Protein AF-A0A7S2E0M0-F1 (afdb_monomer_lite)

Foldseek 3Di:
DPPPPPPPVVVVVVVLVVVLVVLLVVVVVQVPPPPDVPDDRDAAEDELDEQQDDDPPDDPVVRCCNPPVCNPPRRLVSCVSSVHFYQYLQQQCQHPVDDLVQFCDPPGSHHGDPNNVVSSVVSVVLQVLVCVVVVDRPPNDDDPDPPPPDPDDDPDDDDDDDDDDDDDDDDDDDPDPFWKKFFADCVVVQAFFFFADPDPPGDTDPWHQGGGWMWTFPDDDPQKTWTATSDDDTDRTGITGQDDPPHGRMDTDPSD

InterPro domains:
  IPR036514 SGNH hydrolase superfamily [G3DSA:3.40.50.1110] (1-131)

pLDDT: mean 79.25, std 19.26, range [31.33, 98.69]

Secondary structure (DSSP, 8-state):
--------HHHHHHHHHHHHHHHHHHHHHHHHS---TTPPPP--EEEEPPP----TT--HHHHHIIIIIIIIIIHHHHHHHHT-EEEE-TGGGTGGG--HHHHB-TTTSSSB-HHHHHHHHHHHHHHHHHHHHH-PPTTSSPPPP-TT----S----S------------------PPPEEEE-S-GGGTSEEEESSSSTTSPEEEEEE-TT-EEEEEEEETTEEEEEEEESSS-SEEEEESEETTEESEEEE---

Structure (mmCIF, N/CA/C/O backbone):
data_AF-A0A7S2E0M0-F1
#
_entry.id   AF-A0A7S2E0M0-F1
#
loop_
_atom_site.group_PDB
_atom_site.id
_atom_site.type_symbol
_atom_site.label_atom_id
_atom_site.label_alt_id
_atom_site.label_comp_id
_atom_site.label_asym_id
_atom_site.label_entity_id
_atom_site.label_seq_id
_atom_site.pdbx_PDB_ins_code
_atom_site.Cartn_x
_atom_site.Cartn_y
_atom_site.Cartn_z
_atom_site.occupancy
_atom_site.B_iso_or_equiv
_atom_site.auth_seq_id
_atom_site.auth_comp_id
_atom_site.auth_asym_id
_atom_site.auth_atom_id
_atom_site.pdbx_PDB_model_num
ATOM 1 N N . ASP A 1 1 ? 0.630 -7.250 48.090 1.00 43.56 1 ASP A N 1
ATOM 2 C CA . ASP A 1 1 ? -0.677 -6.739 47.635 1.00 43.56 1 ASP A CA 1
ATOM 3 C C . ASP A 1 1 ? -0.597 -6.141 46.243 1.00 43.56 1 ASP A C 1
ATOM 5 O O . ASP A 1 1 ? -0.530 -4.931 46.077 1.00 43.56 1 ASP A O 1
ATOM 9 N N . ALA A 1 2 ? -0.570 -7.008 45.231 1.00 43.81 2 ALA A N 1
ATOM 10 C CA . ALA A 1 2 ? -0.783 -6.612 43.847 1.00 43.81 2 ALA A CA 1
ATOM 11 C C . ALA A 1 2 ? -2.298 -6.593 43.621 1.00 43.81 2 ALA A C 1
ATOM 13 O O . ALA A 1 2 ? -2.911 -7.642 43.440 1.00 43.81 2 ALA A O 1
ATOM 14 N N . ARG A 1 3 ? -2.923 -5.415 43.720 1.00 45.94 3 ARG A N 1
ATOM 15 C CA . ARG A 1 3 ? -4.267 -5.235 43.167 1.00 45.94 3 ARG A CA 1
ATOM 16 C C . ARG A 1 3 ? -4.106 -5.352 41.658 1.00 45.94 3 ARG A C 1
ATOM 18 O O . ARG A 1 3 ? -3.472 -4.499 41.050 1.00 45.94 3 ARG A O 1
ATOM 25 N N . GLU A 1 4 ? -4.585 -6.452 41.090 1.00 46.78 4 GLU A N 1
ATOM 26 C CA . GLU A 1 4 ? -4.741 -6.576 39.648 1.00 46.78 4 GLU A CA 1
ATOM 27 C C . GLU A 1 4 ? -5.577 -5.386 39.169 1.00 46.78 4 GLU A C 1
ATOM 29 O O . GLU A 1 4 ? -6.750 -5.264 39.533 1.00 46.78 4 GLU A O 1
ATOM 34 N N . ASP A 1 5 ? -4.953 -4.502 38.386 1.00 48.41 5 ASP A N 1
ATOM 35 C CA . ASP A 1 5 ? -5.612 -3.452 37.610 1.00 48.41 5 ASP A CA 1
ATOM 36 C C . ASP A 1 5 ? -6.519 -4.123 36.572 1.00 48.41 5 ASP A C 1
ATOM 38 O O . ASP A 1 5 ? -6.201 -4.272 35.388 1.00 48.41 5 ASP A O 1
ATOM 42 N N . THR A 1 6 ? -7.653 -4.610 37.060 1.00 52.12 6 THR A N 1
ATOM 43 C CA . THR A 1 6 ? -8.745 -5.125 36.258 1.00 52.12 6 THR A CA 1
ATOM 44 C C . THR A 1 6 ? -9.384 -3.922 35.589 1.00 52.12 6 THR A C 1
ATOM 46 O O . THR A 1 6 ? -10.149 -3.169 36.184 1.00 52.12 6 THR A O 1
ATOM 49 N N . TRP A 1 7 ? -9.005 -3.708 34.332 1.00 57.06 7 TRP A N 1
ATOM 50 C CA . TRP A 1 7 ? -9.720 -2.822 33.428 1.00 57.06 7 TRP A CA 1
ATOM 51 C C . TRP A 1 7 ? -11.212 -3.177 33.472 1.00 57.06 7 TRP A C 1
ATOM 53 O O . TRP A 1 7 ? -11.614 -4.237 32.986 1.00 57.06 7 TRP A O 1
ATOM 63 N N . ASP A 1 8 ? -12.036 -2.320 34.081 1.00 64.94 8 ASP A N 1
ATOM 64 C CA . ASP A 1 8 ? -13.480 -2.531 34.118 1.00 64.94 8 ASP A CA 1
ATOM 65 C C . ASP A 1 8 ? -14.043 -2.273 32.719 1.00 64.94 8 ASP A C 1
ATOM 67 O O . ASP A 1 8 ? -14.239 -1.133 32.286 1.00 64.94 8 ASP A O 1
ATOM 71 N N . ALA A 1 9 ? -14.316 -3.360 31.999 1.00 54.03 9 ALA A N 1
ATOM 72 C CA . ALA A 1 9 ? -14.918 -3.326 30.674 1.00 54.03 9 ALA A CA 1
ATOM 73 C C . ALA A 1 9 ? -16.217 -2.495 30.633 1.00 54.03 9 ALA A C 1
ATOM 75 O O . ALA A 1 9 ? -16.566 -1.958 29.584 1.00 54.03 9 ALA A O 1
ATOM 76 N N . ARG A 1 10 ? -16.931 -2.336 31.758 1.00 56.31 10 ARG A N 1
ATOM 77 C CA . ARG A 1 10 ? -18.146 -1.511 31.828 1.00 56.31 10 ARG A CA 1
ATOM 78 C C . ARG A 1 10 ? -17.850 -0.016 31.771 1.00 56.31 10 ARG A C 1
ATOM 80 O O . ARG A 1 10 ? -18.639 0.707 31.164 1.00 56.31 10 ARG A O 1
ATOM 87 N N . LEU A 1 11 ? -16.752 0.443 32.378 1.00 60.66 11 LEU A N 1
ATOM 88 C CA . LEU A 1 11 ? -16.293 1.830 32.231 1.00 60.66 11 LEU A CA 1
ATOM 89 C C . LEU A 1 11 ? -15.909 2.093 30.773 1.00 60.66 11 LEU A C 1
ATOM 91 O O . LEU A 1 11 ? -16.428 3.024 30.166 1.00 60.66 11 LEU A O 1
ATOM 95 N N . PHE A 1 12 ? -15.146 1.178 30.173 1.00 66.38 12 PHE A N 1
ATOM 96 C CA . PHE A 1 12 ? -14.741 1.285 28.773 1.00 66.38 12 PHE A CA 1
ATOM 97 C C . PHE A 1 12 ? -15.934 1.351 27.795 1.00 66.38 12 PHE A C 1
ATOM 99 O O . PHE A 1 12 ? -15.951 2.179 26.887 1.00 66.38 12 PHE A O 1
ATOM 106 N N . ILE A 1 13 ? -16.971 0.525 27.991 1.00 62.84 13 ILE A N 1
ATOM 107 C CA . ILE A 1 13 ? -18.176 0.533 27.137 1.00 62.84 13 ILE A CA 1
ATOM 108 C C . ILE A 1 13 ? -18.968 1.841 27.276 1.00 62.84 13 ILE A C 1
ATOM 110 O O . ILE A 1 13 ? -19.451 2.376 26.273 1.00 62.84 13 ILE A O 1
ATOM 114 N N . LYS A 1 14 ? -19.119 2.369 28.499 1.00 67.12 14 LYS A N 1
ATOM 115 C CA . LYS A 1 14 ? -19.804 3.654 28.710 1.00 67.12 14 LYS A CA 1
ATOM 116 C C . LYS A 1 14 ? -19.063 4.784 28.001 1.00 67.12 14 LYS A C 1
ATOM 118 O O . LYS A 1 14 ? -19.702 5.558 27.285 1.00 67.12 14 LYS A O 1
ATOM 123 N N . ASP A 1 15 ? -17.741 4.806 28.114 1.00 77.38 15 ASP A N 1
ATOM 124 C CA . ASP A 1 15 ? -16.903 5.804 27.453 1.00 77.38 15 ASP A CA 1
ATOM 125 C C . ASP A 1 15 ? -16.977 5.683 25.925 1.00 77.38 15 ASP A C 1
ATOM 127 O O . ASP A 1 15 ? -17.094 6.693 25.230 1.00 77.38 15 ASP A O 1
ATOM 131 N N . LEU A 1 16 ? -17.045 4.461 25.386 1.00 76.88 16 LEU A N 1
ATOM 132 C CA . LEU A 1 16 ? -17.185 4.240 23.947 1.00 76.88 16 LEU A CA 1
ATOM 133 C C . LEU A 1 16 ? -18.475 4.858 23.382 1.00 76.88 16 LEU A C 1
ATOM 135 O O . LEU A 1 16 ? -18.452 5.464 22.312 1.00 76.88 16 LEU A O 1
ATOM 139 N N . SER A 1 17 ? -19.597 4.761 24.105 1.00 79.31 17 SER A N 1
ATOM 140 C CA . SER A 1 17 ? -20.866 5.366 23.670 1.00 79.31 17 SER A CA 1
ATOM 141 C C . SER A 1 17 ? -20.796 6.898 23.599 1.00 79.31 17 SER A C 1
ATOM 143 O O . SER A 1 17 ? -21.312 7.504 22.654 1.00 79.31 17 SER A O 1
ATOM 145 N N . ALA A 1 18 ? -20.107 7.525 24.558 1.00 85.06 18 ALA A N 1
ATOM 146 C CA . ALA A 1 18 ? -19.886 8.965 24.581 1.00 85.06 18 ALA A CA 1
ATOM 147 C C . ALA A 1 18 ? -18.955 9.403 23.440 1.00 85.06 18 ALA A C 1
ATOM 149 O O . ALA A 1 18 ? -19.244 10.391 22.764 1.00 85.06 18 ALA A O 1
ATOM 150 N N . ILE A 1 19 ? -17.896 8.630 23.176 1.00 82.06 19 ILE A N 1
ATOM 151 C CA . ILE A 1 19 ? -16.967 8.847 22.060 1.00 82.06 19 ILE A CA 1
ATOM 152 C C . ILE A 1 19 ? -17.708 8.757 20.720 1.00 82.06 19 ILE A C 1
ATOM 154 O O . ILE A 1 19 ? -17.632 9.686 19.920 1.00 82.06 19 ILE A O 1
ATOM 158 N N . ILE A 1 20 ? -18.488 7.697 20.487 1.00 84.12 20 ILE A N 1
ATOM 159 C CA . ILE A 1 20 ? -19.291 7.536 19.261 1.00 84.12 20 ILE A CA 1
ATOM 160 C C . ILE A 1 20 ? -20.260 8.711 19.091 1.00 84.12 20 ILE A C 1
ATOM 162 O O . ILE A 1 20 ? -20.363 9.282 18.007 1.00 84.12 20 ILE A O 1
ATOM 166 N N . SER A 1 21 ? -20.926 9.128 20.170 1.00 85.56 21 SER A N 1
ATOM 167 C CA . SER A 1 21 ? -21.837 10.280 20.149 1.00 85.56 21 SER A CA 1
ATOM 168 C C . SER A 1 21 ? -21.117 11.604 19.861 1.00 85.56 21 SER A C 1
ATOM 170 O O . SER A 1 21 ? -21.701 12.515 19.279 1.00 85.56 21 SER A O 1
ATOM 172 N N . ALA A 1 22 ? -19.856 11.750 20.273 1.00 85.12 22 ALA A N 1
ATOM 173 C CA . ALA A 1 22 ? -19.038 12.908 19.924 1.00 85.12 22 ALA A CA 1
ATOM 174 C C . ALA A 1 22 ? -18.656 12.893 18.436 1.00 85.12 22 ALA A C 1
ATOM 176 O O . ALA A 1 22 ? -18.840 13.902 17.761 1.00 85.12 22 ALA A O 1
ATOM 177 N N . PHE A 1 23 ? -18.216 11.749 17.901 1.00 83.19 23 PHE A N 1
ATOM 178 C CA . PHE A 1 23 ? -17.881 11.614 16.478 1.00 83.19 23 PHE A CA 1
ATOM 179 C C . PHE A 1 23 ? -19.086 11.845 15.562 1.00 83.19 23 PHE A C 1
ATOM 181 O O . PHE A 1 23 ? -18.949 12.521 14.545 1.00 83.19 23 PHE A O 1
ATOM 188 N N . ARG A 1 24 ? -20.271 11.346 15.938 1.00 84.50 24 ARG A N 1
ATOM 189 C CA . ARG A 1 24 ? -21.513 11.615 15.198 1.00 84.50 24 ARG A CA 1
ATOM 190 C C . ARG A 1 24 ? -21.830 13.105 15.146 1.00 84.50 24 ARG A C 1
ATOM 192 O O . ARG A 1 24 ? -22.088 13.607 14.065 1.00 84.50 24 ARG A O 1
ATOM 199 N N . ARG A 1 25 ? -21.694 13.825 16.265 1.00 86.62 25 ARG A N 1
ATOM 200 C CA . ARG A 1 25 ? -21.895 15.284 16.295 1.00 86.62 25 ARG A CA 1
ATOM 201 C C . ARG A 1 25 ? -20.894 16.043 15.428 1.00 86.62 25 ARG A C 1
ATOM 203 O O . ARG A 1 25 ? -21.287 16.961 14.725 1.00 86.62 25 ARG A O 1
ATOM 210 N N . VAL A 1 26 ? -19.613 15.665 15.455 1.00 82.00 26 VAL A N 1
ATOM 211 C CA . VAL A 1 26 ? -18.598 16.278 14.574 1.00 82.00 26 VAL A CA 1
ATOM 212 C C . VAL A 1 26 ? -18.960 16.059 13.107 1.00 82.00 26 VAL A C 1
ATOM 214 O O . VAL A 1 26 ? -18.824 16.971 12.300 1.00 82.00 26 VAL A O 1
ATOM 217 N N . ARG A 1 27 ? -19.454 14.865 12.771 1.00 79.75 27 ARG A N 1
ATOM 218 C CA . ARG A 1 27 ? -19.902 14.547 11.420 1.00 79.75 27 ARG A CA 1
ATOM 219 C C . ARG A 1 27 ? -21.166 15.312 11.023 1.00 79.75 27 ARG A C 1
ATOM 221 O O . ARG A 1 27 ? -21.196 15.828 9.923 1.00 79.75 27 ARG A O 1
ATOM 228 N N . GLU A 1 28 ? -22.167 15.411 11.892 1.00 83.44 28 GLU A N 1
ATOM 229 C CA . GLU A 1 28 ? -23.395 16.181 11.632 1.00 83.44 28 GLU A CA 1
ATOM 230 C C . GLU A 1 28 ? -23.074 17.649 11.332 1.00 83.44 28 GLU A C 1
ATOM 232 O O . GLU A 1 28 ? -23.519 18.175 10.320 1.00 83.44 28 GLU A O 1
ATOM 237 N N . VAL A 1 29 ? -22.210 18.275 12.143 1.00 83.38 29 VAL A N 1
ATOM 238 C CA . VAL A 1 29 ? -21.738 19.650 11.898 1.00 83.38 29 VAL A CA 1
ATOM 239 C C . VAL A 1 29 ? -21.055 19.770 10.536 1.00 83.38 29 VAL A C 1
ATOM 241 O O . VAL A 1 29 ? -21.217 20.775 9.854 1.00 83.38 29 VAL A O 1
ATOM 244 N N . HIS A 1 30 ? -20.300 18.748 10.139 1.00 78.31 30 HIS A N 1
ATOM 245 C CA . HIS A 1 30 ? -19.600 18.728 8.865 1.00 78.31 30 HIS A CA 1
ATOM 246 C C . HIS A 1 30 ? -20.536 18.457 7.668 1.00 78.31 30 HIS A C 1
ATOM 248 O O . HIS A 1 30 ? -20.332 19.011 6.592 1.00 78.31 30 HIS A O 1
ATOM 254 N N . ASP A 1 31 ? -21.550 17.607 7.830 1.00 77.69 31 ASP A N 1
ATOM 255 C CA . ASP A 1 31 ? -22.514 17.265 6.776 1.00 77.69 31 ASP A CA 1
ATOM 256 C C . ASP A 1 31 ? -23.530 18.411 6.542 1.00 77.69 31 ASP A C 1
ATOM 258 O O . ASP A 1 31 ? -24.040 18.552 5.428 1.00 77.69 31 ASP A O 1
ATOM 262 N N . ASP A 1 32 ? -23.788 19.253 7.553 1.00 79.88 32 ASP A N 1
ATOM 263 C CA . ASP A 1 32 ? -24.646 20.447 7.455 1.00 79.88 32 ASP A CA 1
ATOM 264 C C . ASP A 1 32 ? -23.962 21.645 6.765 1.00 79.88 32 ASP A C 1
ATOM 266 O O . ASP A 1 32 ? -24.642 22.557 6.278 1.00 79.88 32 ASP A O 1
ATOM 270 N N . GLU A 1 33 ? -22.626 21.670 6.688 1.00 77.50 33 GLU A N 1
ATOM 271 C CA . GLU A 1 33 ? -21.918 22.671 5.891 1.00 77.50 33 GLU A CA 1
ATOM 272 C C . GLU A 1 33 ? -22.181 22.406 4.407 1.00 77.50 33 GLU A C 1
ATOM 274 O O . GLU A 1 33 ? -21.666 21.457 3.816 1.00 77.50 33 GLU A O 1
ATOM 279 N N . VAL 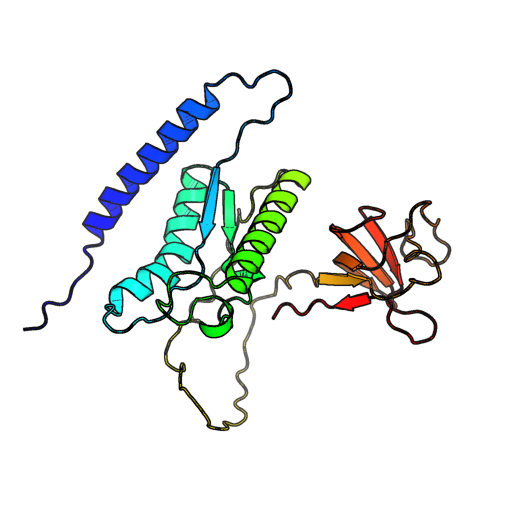A 1 34 ? -23.003 23.264 3.787 1.00 74.50 34 VAL A N 1
ATOM 280 C CA . VAL A 1 34 ? -23.257 23.217 2.344 1.00 74.50 34 VAL A CA 1
ATOM 281 C C . VAL A 1 34 ? -21.903 23.290 1.640 1.00 74.50 34 VAL A C 1
ATOM 283 O O . VAL A 1 34 ? -21.237 24.326 1.741 1.00 74.50 34 VAL A O 1
ATOM 286 N N . PRO A 1 35 ? -21.473 22.227 0.935 1.00 73.19 35 PRO A N 1
ATOM 287 C CA . PRO A 1 35 ? -20.174 22.238 0.298 1.00 73.19 35 PRO A CA 1
ATOM 288 C C . PRO A 1 35 ? -20.144 23.400 -0.690 1.00 73.19 35 PRO A C 1
ATOM 290 O O . PRO A 1 35 ? -21.033 23.528 -1.539 1.00 73.19 35 PRO A O 1
ATOM 293 N N . GLU A 1 36 ? -19.134 24.267 -0.570 1.00 79.25 36 GLU A N 1
ATOM 294 C CA . GLU A 1 36 ? -18.853 25.253 -1.611 1.00 79.25 36 GLU A CA 1
ATOM 295 C C . GLU A 1 36 ? -18.846 24.526 -2.957 1.00 79.25 36 GLU A C 1
ATOM 297 O O . GLU A 1 36 ? -18.245 23.456 -3.084 1.00 79.25 36 GLU A O 1
ATOM 302 N N . VAL A 1 37 ? -19.549 25.074 -3.950 1.00 85.75 37 VAL A N 1
ATOM 303 C CA . VAL A 1 37 ? -19.749 24.418 -5.247 1.00 85.75 37 VAL A CA 1
ATOM 304 C C . VAL A 1 37 ? -18.400 23.952 -5.806 1.00 85.75 37 VAL A C 1
ATOM 306 O O . VAL A 1 37 ? -17.533 24.764 -6.119 1.00 85.75 37 VAL A O 1
ATOM 309 N N . GLY A 1 38 ? -18.229 22.632 -5.919 1.00 79.38 38 GLY A N 1
ATOM 310 C CA . GLY A 1 38 ? -17.009 22.001 -6.432 1.00 79.38 38 GLY A CA 1
ATOM 311 C C . GLY A 1 38 ? -15.996 21.531 -5.381 1.00 79.38 38 GLY A C 1
ATOM 312 O O . GLY A 1 38 ? -15.010 20.904 -5.767 1.00 79.38 38 GLY A O 1
ATOM 313 N N . ARG A 1 39 ? -16.211 21.760 -4.079 1.00 76.12 39 ARG A N 1
ATOM 314 C CA . ARG A 1 39 ? -15.399 21.135 -3.024 1.00 76.12 39 ARG A CA 1
ATOM 315 C C . ARG A 1 39 ? -15.988 19.782 -2.612 1.00 76.12 39 ARG A C 1
ATOM 317 O O . ARG A 1 39 ? -17.175 19.713 -2.295 1.00 76.12 39 ARG A O 1
ATOM 324 N N . PRO A 1 40 ? -15.191 18.699 -2.597 1.00 76.12 40 PRO A N 1
ATOM 325 C CA . PRO A 1 40 ? -15.645 17.434 -2.040 1.00 76.12 40 PRO A CA 1
ATOM 326 C C . PRO A 1 40 ? -15.884 17.590 -0.533 1.00 76.12 40 PRO A C 1
ATOM 328 O O . PRO A 1 40 ? -15.129 18.290 0.143 1.00 76.12 40 PRO A O 1
ATOM 331 N N . ALA A 1 41 ? -16.910 16.920 -0.004 1.00 80.75 41 ALA A N 1
ATOM 332 C CA . ALA A 1 41 ? -17.121 16.843 1.439 1.00 80.75 41 ALA A CA 1
ATOM 333 C C . ALA A 1 41 ? -15.865 16.258 2.106 1.00 80.75 41 ALA A C 1
ATOM 335 O O . ALA A 1 41 ? -15.334 15.240 1.642 1.00 80.75 41 ALA A O 1
ATOM 336 N N . ALA A 1 42 ? -15.370 16.893 3.173 1.00 84.81 42 ALA A N 1
ATOM 337 C CA . ALA A 1 42 ? -14.251 16.331 3.912 1.00 84.81 42 ALA A CA 1
ATOM 338 C C . ALA A 1 42 ? -14.625 14.964 4.499 1.00 84.81 42 ALA A C 1
ATOM 340 O O . ALA A 1 42 ? -15.763 14.686 4.878 1.00 84.81 42 ALA A O 1
ATOM 341 N N . ARG A 1 43 ? -13.628 14.083 4.543 1.00 88.31 43 ARG A N 1
ATOM 342 C CA . ARG A 1 43 ? -13.758 12.719 5.052 1.00 88.31 43 ARG A CA 1
ATOM 343 C C . ARG A 1 43 ? -12.888 12.595 6.290 1.00 88.31 43 ARG A C 1
ATOM 345 O O . ARG A 1 43 ? -11.744 13.042 6.297 1.00 88.31 43 ARG A O 1
ATOM 352 N N . ILE A 1 44 ? -13.428 11.965 7.326 1.00 90.44 44 ILE A N 1
ATOM 353 C CA . ILE A 1 44 ? -12.699 11.688 8.562 1.00 90.44 44 ILE A CA 1
ATOM 354 C C . ILE A 1 44 ? -12.152 10.264 8.490 1.00 90.44 44 ILE A C 1
ATOM 356 O O . ILE A 1 44 ? -12.876 9.327 8.144 1.00 90.44 44 ILE A O 1
ATOM 360 N N . PHE A 1 45 ? -10.879 10.108 8.847 1.00 92.94 45 PHE A N 1
ATOM 361 C CA . PHE A 1 45 ? -10.197 8.821 8.902 1.00 92.94 45 PHE A CA 1
ATOM 362 C C . PHE A 1 45 ? -9.701 8.549 10.321 1.00 92.94 45 PHE A C 1
ATOM 364 O O . PHE A 1 45 ? -9.128 9.423 10.968 1.00 92.94 45 PHE A O 1
ATOM 371 N N . LEU A 1 46 ? -9.898 7.321 10.790 1.00 93.69 46 LEU A N 1
ATOM 372 C CA . LEU A 1 46 ? -9.198 6.773 11.942 1.00 93.69 46 LEU A CA 1
ATOM 373 C C . LEU A 1 46 ? -7.922 6.097 11.446 1.00 93.69 46 LEU A C 1
ATOM 375 O O . LEU A 1 46 ? -7.943 5.404 10.432 1.00 93.69 46 LEU A O 1
ATOM 379 N N . LEU A 1 47 ? -6.818 6.277 12.163 1.00 93.50 47 LEU A N 1
ATOM 380 C CA . LEU A 1 47 ? -5.572 5.578 11.871 1.00 93.50 47 LEU A CA 1
ATOM 381 C C . LEU A 1 47 ? -5.377 4.484 12.912 1.00 93.50 47 LEU A C 1
ATOM 383 O O . LEU A 1 47 ? -5.473 4.742 14.113 1.00 93.50 47 LEU A O 1
ATOM 387 N N . ILE A 1 48 ? -5.091 3.269 12.452 1.00 91.25 48 ILE A N 1
ATOM 388 C CA . ILE A 1 48 ? -4.594 2.209 13.321 1.00 91.25 48 ILE A CA 1
ATOM 389 C C . ILE A 1 48 ? -3.149 2.576 13.670 1.00 91.25 48 ILE A C 1
ATOM 391 O O . ILE A 1 48 ? -2.309 2.622 12.765 1.00 91.25 48 ILE A O 1
ATOM 395 N N . PRO A 1 49 ? -2.841 2.880 14.943 1.00 85.19 49 PRO A N 1
ATOM 396 C CA . PRO A 1 49 ? -1.494 3.267 15.314 1.00 85.19 49 PRO A CA 1
ATOM 397 C C . PRO A 1 49 ? -0.535 2.081 15.131 1.00 85.19 49 PRO A C 1
ATOM 399 O O . PRO A 1 49 ? -0.939 0.925 15.301 1.00 85.19 49 PRO A O 1
ATOM 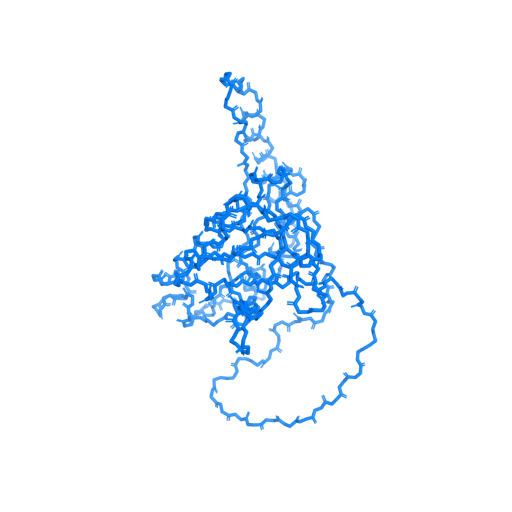402 N N . PRO A 1 50 ? 0.749 2.343 14.836 1.00 83.69 50 PRO A N 1
ATOM 403 C CA . PRO A 1 50 ? 1.775 1.318 14.924 1.00 83.69 50 PRO A CA 1
ATOM 404 C C . PRO A 1 50 ? 1.857 0.715 16.340 1.00 83.69 50 PRO A C 1
ATOM 406 O O . PRO A 1 50 ? 1.387 1.317 17.312 1.00 83.69 50 PRO A O 1
ATOM 409 N N . PRO A 1 51 ? 2.495 -0.455 16.493 1.00 81.69 51 PRO A N 1
ATOM 410 C CA . PRO A 1 51 ? 2.579 -1.119 17.779 1.00 81.69 51 PRO A CA 1
ATOM 411 C C . PRO A 1 51 ? 3.440 -0.294 18.754 1.00 81.69 51 PRO A C 1
ATOM 413 O O . PRO A 1 51 ? 4.537 0.147 18.419 1.00 81.69 51 PRO A O 1
ATOM 416 N N . LEU A 1 52 ? 2.961 -0.118 19.989 1.00 81.25 52 LEU A N 1
ATOM 417 C CA . LEU A 1 52 ? 3.699 0.518 21.085 1.00 81.25 52 LEU A CA 1
ATOM 418 C C . LEU A 1 52 ? 4.716 -0.416 21.751 1.00 81.25 52 LEU A C 1
ATOM 420 O O . LEU A 1 52 ? 4.392 -1.294 22.546 1.00 81.25 52 LEU A O 1
ATOM 424 N N . TYR A 1 53 ? 5.998 -0.204 21.506 1.00 81.00 53 TYR A N 1
ATOM 425 C CA . TYR A 1 53 ? 7.015 -1.092 22.063 1.00 81.00 53 TYR A CA 1
ATOM 426 C C . TYR A 1 53 ? 7.163 -0.932 23.579 1.00 81.00 53 TYR A C 1
ATOM 428 O O . TYR A 1 53 ? 6.944 0.137 24.149 1.00 81.00 53 TYR A O 1
ATOM 436 N N . LYS A 1 54 ? 7.575 -2.016 24.252 1.00 77.06 54 LYS A N 1
ATOM 437 C CA . LYS A 1 54 ? 7.840 -1.992 25.696 1.00 77.06 54 LYS A CA 1
ATOM 438 C C . LYS A 1 54 ? 8.857 -0.900 26.029 1.00 77.06 54 LYS A C 1
ATOM 440 O O . LYS A 1 54 ? 9.995 -0.922 25.552 1.00 77.06 54 LYS A O 1
ATOM 445 N N . TYR A 1 55 ? 8.447 0.008 26.906 1.00 72.12 55 TYR A N 1
ATOM 446 C CA . TYR A 1 55 ? 9.326 0.931 27.605 1.00 72.12 55 TYR A CA 1
ATOM 447 C C . TYR A 1 55 ? 9.408 0.522 29.079 1.00 72.12 55 TYR A C 1
ATOM 449 O O . TYR A 1 55 ? 8.436 0.005 29.641 1.00 72.12 55 TYR A O 1
ATOM 457 N N . LYS A 1 56 ? 10.582 0.687 29.700 1.00 71.69 56 LYS A N 1
ATOM 458 C CA . LYS A 1 56 ? 10.811 0.289 31.098 1.00 71.69 56 LYS A CA 1
ATOM 459 C C . LYS A 1 56 ? 9.766 0.963 31.998 1.00 71.69 56 LYS A C 1
ATOM 461 O O . LYS A 1 56 ? 9.742 2.183 32.084 1.00 71.69 56 LYS A O 1
ATOM 466 N N . GLY A 1 57 ? 8.938 0.160 32.671 1.00 69.38 57 GLY A N 1
ATOM 467 C CA . GLY A 1 57 ? 7.945 0.633 33.645 1.00 69.38 57 GLY A CA 1
ATOM 468 C C . GLY A 1 57 ? 6.478 0.587 33.200 1.00 69.38 57 GLY A C 1
ATOM 469 O O . GLY A 1 57 ? 5.614 0.830 34.035 1.00 69.38 57 GLY A O 1
ATOM 470 N N . ASN A 1 58 ? 6.166 0.232 31.948 1.00 62.34 58 ASN A N 1
ATOM 471 C CA . ASN A 1 58 ? 4.768 0.133 31.505 1.00 62.34 58 ASN A CA 1
ATOM 472 C C . ASN A 1 58 ? 4.130 -1.215 31.885 1.00 62.34 58 ASN A C 1
ATOM 474 O O . ASN A 1 58 ? 4.722 -2.278 31.679 1.00 62.34 58 ASN A O 1
ATOM 478 N N . ALA A 1 59 ? 2.901 -1.171 32.410 1.00 61.44 59 ALA A N 1
ATOM 479 C CA . ALA A 1 59 ? 2.119 -2.358 32.747 1.00 61.44 59 ALA A CA 1
ATOM 480 C C . ALA A 1 59 ? 1.756 -3.170 31.489 1.00 61.44 59 ALA A C 1
ATOM 482 O O . ALA A 1 59 ? 1.314 -2.624 30.477 1.00 61.44 59 ALA A O 1
ATOM 483 N N . LEU A 1 60 ? 1.913 -4.496 31.568 1.00 59.47 60 LEU A N 1
ATOM 484 C CA . LEU A 1 60 ? 1.642 -5.441 30.474 1.00 59.47 60 LEU A CA 1
ATOM 485 C C . LEU A 1 60 ? 0.183 -5.403 29.984 1.00 59.47 60 LEU A C 1
ATOM 487 O O . LEU A 1 60 ? -0.078 -5.653 28.808 1.00 59.47 60 LEU A O 1
ATOM 491 N N . SER A 1 61 ? -0.766 -5.075 30.865 1.00 59.91 61 SER A N 1
ATOM 492 C CA . SER A 1 61 ? -2.200 -5.017 30.556 1.00 59.91 61 SER A CA 1
ATOM 493 C C . SER A 1 61 ? -2.542 -3.928 29.533 1.00 59.91 61 SER A C 1
ATOM 495 O O . SER A 1 61 ? -3.309 -4.184 28.605 1.00 59.91 61 SER A O 1
ATOM 497 N N . SER A 1 62 ? -1.920 -2.750 29.636 1.00 69.50 62 SER A N 1
ATOM 498 C CA . SER A 1 62 ? -2.155 -1.628 28.717 1.00 69.50 62 SER A CA 1
ATOM 499 C C . SER A 1 62 ? -1.674 -1.920 27.296 1.00 69.50 62 SER A C 1
ATOM 501 O O . SER A 1 62 ? -2.253 -1.430 26.331 1.00 69.50 62 SER A O 1
ATOM 503 N N . GLN A 1 63 ? -0.648 -2.761 27.143 1.00 74.06 63 GLN A N 1
ATOM 504 C CA . GLN A 1 63 ? -0.133 -3.128 25.825 1.00 74.06 63 GLN A CA 1
ATOM 505 C C . GLN A 1 63 ? -1.128 -3.990 25.052 1.00 74.06 63 GLN A C 1
ATOM 507 O O . GLN A 1 63 ? -1.415 -3.689 23.899 1.00 74.06 63 GLN A O 1
ATOM 512 N N . ARG A 1 64 ? -1.730 -5.005 25.680 1.00 76.19 64 ARG A N 1
ATOM 513 C CA . ARG A 1 64 ? -2.714 -5.862 25.000 1.00 76.19 64 ARG A CA 1
ATOM 514 C C . ARG A 1 64 ? -3.879 -5.054 24.425 1.00 76.19 64 ARG A C 1
ATOM 516 O O . ARG A 1 64 ? -4.308 -5.293 23.302 1.00 76.19 64 ARG A O 1
ATOM 523 N N . VAL A 1 65 ? -4.364 -4.062 25.173 1.00 79.50 65 VAL A N 1
ATOM 524 C CA . VAL A 1 65 ? -5.422 -3.170 24.685 1.00 79.50 65 VAL A CA 1
ATOM 525 C C . VAL A 1 65 ? -4.948 -2.382 23.465 1.00 79.50 65 VAL A C 1
ATOM 527 O O . VAL A 1 65 ? -5.675 -2.306 22.484 1.00 79.50 65 VAL A O 1
ATOM 530 N N . LEU A 1 66 ? -3.739 -1.824 23.499 1.00 79.44 66 LEU A N 1
ATOM 531 C CA . LEU A 1 66 ? -3.229 -0.942 22.446 1.00 79.44 66 LEU A CA 1
ATOM 532 C C . LEU A 1 66 ? -2.781 -1.685 21.179 1.00 79.44 66 LEU A C 1
ATOM 534 O O . LEU A 1 66 ? -2.916 -1.138 20.090 1.00 79.44 66 LEU A O 1
ATOM 538 N N . HIS A 1 67 ? -2.275 -2.912 21.303 1.00 80.62 67 HIS A N 1
ATOM 539 C CA . HIS A 1 67 ? -1.809 -3.714 20.166 1.00 80.62 67 HIS A CA 1
ATOM 540 C C . HIS A 1 67 ? -2.883 -4.613 19.567 1.00 80.62 67 HIS A C 1
ATOM 542 O O . HIS A 1 67 ? -2.889 -4.815 18.355 1.00 80.62 67 HIS A O 1
ATOM 548 N N . ASP A 1 68 ? -3.784 -5.136 20.399 1.00 81.25 68 ASP A N 1
ATOM 549 C CA . ASP A 1 68 ? -4.751 -6.133 19.957 1.00 81.25 68 ASP A CA 1
ATOM 550 C C . ASP A 1 68 ? -6.152 -5.525 19.951 1.00 81.25 68 ASP A C 1
ATOM 552 O O . ASP A 1 68 ? -6.739 -5.313 18.892 1.00 81.25 68 ASP A O 1
ATOM 556 N N . THR A 1 69 ? -6.695 -5.185 21.123 1.00 84.25 69 THR A N 1
ATOM 557 C CA . THR A 1 69 ? -8.114 -4.815 21.244 1.00 84.25 69 THR A CA 1
ATOM 558 C C . THR A 1 69 ? -8.461 -3.551 20.454 1.00 84.25 69 THR A C 1
ATOM 560 O O . THR A 1 69 ? -9.484 -3.508 19.767 1.00 84.25 69 THR A O 1
ATOM 563 N N . LEU A 1 70 ? -7.623 -2.517 20.537 1.00 85.75 70 LEU A N 1
ATOM 564 C CA . LEU A 1 70 ? -7.871 -1.227 19.904 1.00 85.75 70 LEU A CA 1
ATOM 565 C C . LEU A 1 70 ? -7.819 -1.338 18.367 1.00 85.75 70 LEU A C 1
ATOM 567 O O . LEU A 1 70 ? -8.839 -1.028 17.745 1.00 85.75 70 LEU A O 1
ATOM 571 N N . PRO A 1 71 ? -6.737 -1.849 17.745 1.00 86.12 71 PRO A N 1
ATOM 572 C CA . PRO A 1 71 ? -6.664 -2.040 16.296 1.00 86.12 71 PRO A CA 1
ATOM 573 C C . PRO A 1 71 ? -7.688 -3.026 15.736 1.00 86.12 71 PRO A C 1
ATOM 575 O O . PRO A 1 71 ? -8.214 -2.806 14.649 1.00 86.12 71 PRO A O 1
ATOM 578 N N . GLN A 1 72 ? -7.965 -4.119 16.455 1.00 84.56 72 GLN A N 1
ATOM 579 C CA . GLN A 1 72 ? -8.721 -5.244 15.898 1.00 84.56 72 GLN A CA 1
ATOM 580 C C . GLN A 1 72 ? -10.224 -5.170 16.157 1.00 84.56 72 GLN A C 1
ATOM 582 O O . GLN A 1 72 ? -10.998 -5.745 15.395 1.00 84.56 72 GLN A O 1
ATOM 587 N N . GLN A 1 73 ? -10.654 -4.508 17.234 1.00 86.88 73 GLN A N 1
ATOM 588 C CA . GLN A 1 73 ? -12.061 -4.517 17.647 1.00 86.88 73 GLN A CA 1
ATOM 589 C C . GLN A 1 73 ? -12.634 -3.107 17.718 1.00 86.88 73 GLN A C 1
ATOM 591 O O . GLN A 1 73 ? -13.650 -2.823 17.089 1.00 86.88 73 GLN A O 1
ATOM 596 N N . ILE A 1 74 ? -11.973 -2.212 18.453 1.00 89.44 74 ILE A N 1
ATOM 597 C CA . ILE A 1 74 ? -12.538 -0.899 18.778 1.00 89.44 74 ILE A CA 1
ATOM 598 C C . ILE A 1 74 ? -12.519 0.032 17.563 1.00 89.44 74 ILE A C 1
ATOM 600 O O . ILE A 1 74 ? -13.566 0.564 17.200 1.00 89.44 74 ILE A O 1
ATOM 604 N N . LEU A 1 75 ? -11.365 0.221 16.912 1.00 91.19 75 LEU A N 1
ATOM 605 C CA . LEU A 1 75 ? -11.255 1.137 15.770 1.00 91.19 75 LEU A CA 1
ATOM 606 C C . LEU A 1 75 ? -12.104 0.696 14.564 1.00 91.19 75 LEU A C 1
ATOM 608 O O . LEU A 1 75 ? -12.810 1.549 14.025 1.00 91.19 75 LEU A O 1
ATOM 612 N N . PRO A 1 76 ? -12.142 -0.594 14.168 1.00 89.12 76 PRO A N 1
ATOM 613 C CA . PRO A 1 76 ? -13.027 -1.056 13.097 1.00 89.12 76 PRO A CA 1
ATOM 614 C C . PRO A 1 76 ? -14.507 -0.869 13.424 1.00 89.12 76 PRO A C 1
ATOM 616 O O . PRO A 1 76 ? -15.279 -0.435 12.568 1.00 89.12 76 PRO A O 1
ATOM 619 N N . PHE A 1 77 ? -14.903 -1.147 14.669 1.00 89.00 77 PHE A N 1
ATOM 620 C CA . PHE A 1 77 ? -16.269 -0.907 15.122 1.00 89.00 77 PHE A CA 1
ATOM 621 C C . PHE A 1 77 ? -16.627 0.581 15.048 1.00 89.00 77 PHE A C 1
ATOM 623 O O . PHE A 1 77 ? -17.645 0.933 14.460 1.00 89.00 77 PHE A O 1
ATOM 630 N N . MET A 1 78 ? -15.771 1.462 15.570 1.00 89.38 78 MET A N 1
ATOM 631 C CA . MET A 1 78 ? -15.989 2.909 15.515 1.00 89.38 78 MET A CA 1
ATOM 632 C C . MET A 1 78 ? -16.043 3.434 14.080 1.00 89.38 78 MET A C 1
ATOM 634 O O . MET A 1 78 ? -16.938 4.211 13.754 1.00 89.38 78 MET A O 1
ATOM 638 N N . ALA A 1 79 ? -15.119 3.004 13.218 1.00 90.06 79 ALA A N 1
ATOM 639 C CA . ALA A 1 79 ? -15.105 3.401 11.816 1.00 90.06 79 ALA A CA 1
ATOM 640 C C . ALA A 1 79 ? -16.423 3.028 11.128 1.00 90.06 79 ALA A C 1
ATOM 642 O O . ALA A 1 79 ? -17.037 3.867 10.474 1.00 90.06 79 ALA A O 1
ATOM 643 N N . LYS A 1 80 ? -16.917 1.808 11.361 1.00 88.38 80 LYS A N 1
ATOM 644 C CA . LYS A 1 80 ? -18.201 1.348 10.832 1.00 88.38 80 LYS A CA 1
ATOM 645 C C . LYS A 1 80 ? -19.388 2.146 11.385 1.00 88.38 80 LYS A C 1
ATOM 647 O O . LYS A 1 80 ? -20.183 2.663 10.607 1.00 88.38 80 LYS A O 1
ATOM 652 N N . GLU A 1 81 ? -19.510 2.264 12.705 1.00 88.19 81 GLU A N 1
ATOM 653 C CA . GLU A 1 81 ? -20.669 2.885 13.372 1.00 88.19 81 GLU A CA 1
ATOM 654 C C . GLU A 1 81 ? -20.775 4.401 13.169 1.00 88.19 81 GLU A C 1
ATOM 656 O O . GLU A 1 81 ? -21.859 4.979 13.319 1.00 88.19 81 GLU A O 1
ATOM 661 N N . CYS A 1 82 ? -19.654 5.047 12.849 1.00 86.56 82 CYS A N 1
ATOM 662 C CA . CYS A 1 82 ? -19.579 6.476 12.558 1.00 86.56 82 CYS A CA 1
ATOM 663 C C . CYS A 1 82 ? -19.420 6.769 11.052 1.00 86.56 82 CYS A C 1
ATOM 665 O O . CYS A 1 82 ? -19.432 7.935 10.656 1.00 86.56 82 CYS A O 1
ATOM 667 N N . GLY A 1 83 ? -19.288 5.738 10.206 1.00 87.88 83 GLY A N 1
ATOM 668 C CA . GLY A 1 83 ? -19.018 5.857 8.768 1.00 87.88 83 GLY A CA 1
ATOM 669 C C . GLY A 1 83 ? -17.735 6.629 8.447 1.00 87.88 83 GLY A C 1
ATOM 670 O O . GLY A 1 83 ? -17.728 7.461 7.543 1.00 87.88 83 GLY A O 1
ATOM 671 N N . LEU A 1 84 ? -16.678 6.382 9.219 1.00 89.88 84 LEU A N 1
ATOM 672 C CA . LEU A 1 84 ? -15.344 6.952 9.039 1.00 89.88 84 LEU A CA 1
ATOM 673 C C . LEU A 1 84 ? -14.507 6.013 8.164 1.00 89.88 84 LEU A C 1
ATOM 675 O O . LEU A 1 84 ? -14.732 4.802 8.143 1.00 89.88 84 LEU A O 1
ATOM 679 N N . GLY A 1 85 ? -13.506 6.553 7.473 1.00 90.81 85 GLY A N 1
ATOM 680 C CA . GLY A 1 85 ? -12.470 5.712 6.877 1.00 90.81 85 GLY A CA 1
ATOM 681 C C . GLY A 1 85 ? -11.563 5.126 7.956 1.00 90.81 85 GLY A C 1
ATOM 682 O O . GLY A 1 85 ? -11.379 5.737 9.008 1.00 90.81 85 GLY A O 1
ATOM 683 N N . LEU A 1 86 ? -10.972 3.961 7.703 1.00 93.44 86 LEU A N 1
ATOM 684 C CA . LEU A 1 86 ? -9.984 3.368 8.598 1.00 93.44 86 LEU A CA 1
ATOM 685 C C . LEU A 1 86 ? -8.705 3.081 7.821 1.00 93.44 86 LEU A C 1
ATOM 687 O O . LEU A 1 86 ? -8.715 2.355 6.833 1.00 93.44 86 LEU A O 1
ATOM 691 N N . VAL A 1 87 ? -7.596 3.659 8.262 1.00 92.94 87 VAL A N 1
ATOM 692 C CA . VAL A 1 87 ? -6.287 3.484 7.636 1.00 92.94 87 VAL A CA 1
ATOM 693 C C . VAL A 1 87 ? -5.464 2.528 8.485 1.00 92.94 87 VAL A C 1
ATOM 695 O O . VAL A 1 87 ? -5.089 2.844 9.615 1.00 92.94 87 VAL A O 1
ATOM 698 N N . ASP A 1 88 ? -5.177 1.356 7.926 1.00 89.31 88 ASP A N 1
ATOM 699 C CA . ASP A 1 88 ? -4.258 0.389 8.514 1.00 89.31 88 ASP A CA 1
ATOM 700 C C . ASP A 1 88 ? -2.812 0.758 8.169 1.00 89.31 88 ASP A C 1
ATOM 702 O O . ASP A 1 88 ? -2.356 0.546 7.045 1.00 89.31 88 ASP A O 1
ATOM 706 N N . LEU A 1 89 ? -2.092 1.322 9.141 1.00 89.00 89 LEU A N 1
ATOM 707 C CA . LEU A 1 89 ? -0.663 1.597 9.005 1.00 89.00 89 LEU A CA 1
ATOM 708 C C . LEU A 1 89 ? 0.202 0.376 9.311 1.00 89.00 89 LEU A C 1
ATOM 710 O O . LEU A 1 89 ? 1.349 0.325 8.880 1.00 89.00 89 LEU A O 1
ATOM 714 N N . LEU A 1 90 ? -0.313 -0.602 10.055 1.00 84.44 90 LEU A N 1
ATOM 715 C CA . LEU A 1 90 ? 0.482 -1.720 10.542 1.00 84.44 90 LEU A CA 1
ATOM 716 C C . LEU A 1 90 ? 0.907 -2.619 9.381 1.00 84.44 90 LEU A C 1
ATOM 718 O O . LEU A 1 90 ? 2.095 -2.888 9.211 1.00 84.44 90 LEU A O 1
ATOM 722 N N . THR A 1 91 ? -0.049 -3.038 8.554 1.00 84.38 91 THR A N 1
ATOM 723 C CA . THR A 1 91 ? 0.211 -3.918 7.405 1.00 84.38 91 THR A CA 1
ATOM 724 C C . THR A 1 91 ? 1.255 -3.353 6.427 1.00 84.38 91 THR A C 1
ATOM 726 O O . THR A 1 91 ? 2.246 -4.038 6.179 1.00 84.38 91 THR A O 1
ATOM 729 N N . PRO A 1 92 ? 1.123 -2.121 5.888 1.00 82.75 92 PRO A N 1
ATOM 730 C CA . PRO A 1 92 ? 2.077 -1.593 4.907 1.00 82.75 92 PRO A CA 1
ATOM 731 C C . PRO A 1 92 ? 3.466 -1.281 5.476 1.00 82.75 92 PRO A C 1
ATOM 733 O O . PRO A 1 92 ? 4.397 -1.081 4.699 1.00 82.75 92 PRO A O 1
ATOM 736 N N . LEU A 1 93 ? 3.616 -1.203 6.799 1.00 85.44 93 LEU A N 1
ATOM 737 C CA . LEU A 1 93 ? 4.900 -0.944 7.450 1.00 85.44 93 LEU A CA 1
ATOM 738 C C . LEU A 1 93 ? 5.666 -2.235 7.812 1.00 85.44 93 LEU A C 1
ATOM 740 O O . LEU A 1 93 ? 6.761 -2.146 8.363 1.00 85.44 93 LEU A O 1
ATOM 744 N N . GLY A 1 94 ? 5.119 -3.419 7.511 1.00 81.62 94 GLY A N 1
ATOM 745 C CA . GLY A 1 94 ? 5.750 -4.718 7.793 1.00 81.62 94 GLY A CA 1
ATOM 746 C C . GLY A 1 94 ? 5.014 -5.578 8.826 1.00 81.62 94 GLY A C 1
ATOM 747 O O . GLY 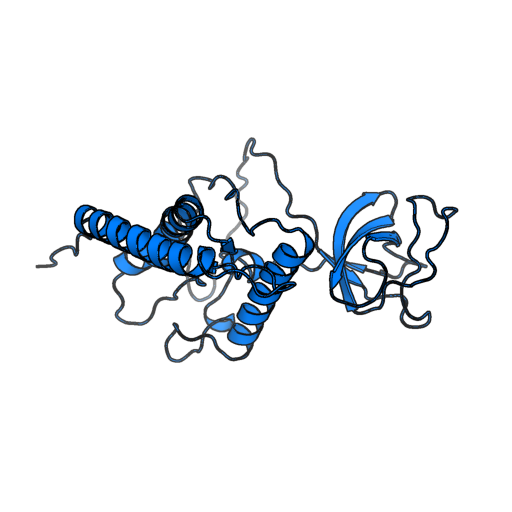A 1 94 ? 5.536 -6.583 9.317 1.00 81.62 94 GLY A O 1
ATOM 748 N N . GLY A 1 95 ? 3.804 -5.173 9.217 1.00 82.50 95 GLY A N 1
ATOM 749 C CA . GLY A 1 95 ? 2.950 -5.950 10.102 1.00 82.50 95 GLY A CA 1
ATOM 750 C C . GLY A 1 95 ? 3.613 -6.283 11.451 1.00 82.50 95 GLY A C 1
ATOM 751 O O . GLY A 1 95 ? 4.283 -5.441 12.049 1.00 82.50 95 GLY A O 1
ATOM 752 N N . PRO A 1 96 ? 3.463 -7.523 11.947 1.00 71.25 96 PRO A N 1
ATOM 753 C CA . PRO A 1 96 ? 4.112 -7.987 13.177 1.00 71.25 96 PRO A CA 1
ATOM 754 C C . PRO A 1 96 ? 5.649 -8.013 13.140 1.00 71.25 96 PRO A C 1
ATOM 756 O O . PRO A 1 96 ? 6.267 -8.154 14.192 1.00 71.25 96 PRO A O 1
ATOM 759 N N . GLN A 1 97 ? 6.277 -7.914 11.962 1.00 74.38 97 GLN A N 1
ATOM 760 C CA . GLN A 1 97 ? 7.740 -7.974 11.819 1.00 74.38 97 GLN A CA 1
ATOM 761 C C . GLN A 1 97 ? 8.422 -6.625 12.080 1.00 74.38 97 GLN A C 1
ATOM 763 O O . GLN A 1 97 ? 9.651 -6.539 12.135 1.00 74.38 97 GLN A O 1
ATOM 768 N N . LEU A 1 98 ? 7.635 -5.566 12.271 1.00 81.00 98 LEU A N 1
ATOM 769 C CA . LEU A 1 98 ? 8.124 -4.250 12.643 1.00 81.00 98 LEU A CA 1
ATOM 770 C C . LEU A 1 98 ? 8.958 -4.299 13.924 1.00 81.00 98 LEU A C 1
ATOM 772 O O . LEU A 1 98 ? 8.480 -4.644 15.006 1.00 81.00 98 LEU A O 1
ATOM 776 N N . THR A 1 99 ? 10.218 -3.891 13.809 1.00 84.31 99 THR A N 1
ATOM 777 C CA . THR A 1 99 ? 11.099 -3.781 14.970 1.00 84.31 99 THR A CA 1
ATOM 778 C C . THR A 1 99 ? 11.075 -2.366 15.532 1.00 84.31 99 THR A C 1
ATOM 780 O O . THR A 1 99 ? 11.073 -1.379 14.789 1.00 84.31 99 THR A O 1
ATOM 783 N N . LYS A 1 100 ? 11.175 -2.257 16.865 1.00 84.81 100 LYS A N 1
ATOM 784 C CA . LYS A 1 100 ? 11.307 -0.969 17.566 1.00 84.81 100 LYS A CA 1
ATOM 785 C C . LYS A 1 100 ? 12.394 -0.101 16.941 1.00 84.81 100 LYS A C 1
ATOM 787 O O . LYS A 1 100 ? 12.195 1.089 16.752 1.00 84.81 100 LYS A O 1
ATOM 792 N N . ARG A 1 101 ? 13.547 -0.707 16.640 1.00 85.94 101 ARG A N 1
ATOM 793 C CA . ARG A 1 101 ? 14.738 -0.012 16.137 1.00 85.94 101 ARG A CA 1
ATOM 794 C C . ARG A 1 101 ? 14.512 0.634 14.774 1.00 85.94 101 ARG A C 1
ATOM 796 O O . ARG A 1 101 ? 15.172 1.623 14.478 1.00 85.94 101 ARG A O 1
ATOM 803 N N . TRP A 1 102 ? 13.643 0.053 13.955 1.00 88.38 102 TRP A N 1
ATOM 804 C CA . TRP A 1 102 ? 13.337 0.587 12.639 1.00 88.38 102 TRP A CA 1
ATOM 805 C C . TRP A 1 102 ? 12.367 1.766 12.732 1.00 88.38 102 TRP A C 1
ATOM 807 O O . TRP A 1 102 ? 12.648 2.818 12.171 1.00 88.38 102 TRP A O 1
ATOM 817 N N . LEU A 1 103 ? 11.279 1.624 13.497 1.00 88.31 103 LEU A N 1
ATOM 818 C CA . LEU A 1 103 ? 10.205 2.621 13.512 1.00 88.31 103 LEU A CA 1
ATOM 819 C C . LEU A 1 103 ? 10.400 3.733 14.545 1.00 88.31 103 LEU A C 1
ATOM 821 O O . LEU A 1 103 ? 10.144 4.895 14.252 1.00 88.31 103 LEU A O 1
ATOM 825 N N . MET A 1 104 ? 10.813 3.382 15.760 1.00 88.94 104 MET A N 1
ATOM 826 C CA . MET A 1 104 ? 10.781 4.294 16.902 1.00 88.94 104 MET A CA 1
ATOM 827 C C . MET A 1 104 ? 12.154 4.858 17.235 1.00 88.94 104 MET A C 1
ATOM 829 O O . MET A 1 104 ? 13.197 4.259 16.947 1.00 88.94 104 MET A O 1
ATOM 833 N N . ASP A 1 105 ? 12.148 6.015 17.886 1.00 86.62 105 ASP A N 1
ATOM 834 C CA . ASP A 1 105 ? 13.321 6.564 18.537 1.00 86.62 105 ASP A CA 1
ATOM 835 C C . ASP A 1 105 ? 13.795 5.606 19.645 1.00 86.62 105 ASP A C 1
ATOM 837 O O . ASP A 1 105 ? 13.023 4.903 20.317 1.00 86.62 105 ASP A O 1
ATOM 841 N N . ARG A 1 106 ? 15.115 5.545 19.830 1.00 83.19 106 ARG A N 1
ATOM 842 C CA . ARG A 1 106 ? 15.730 4.702 20.857 1.00 83.19 106 ARG A CA 1
ATOM 843 C C . ARG A 1 106 ? 15.418 5.203 22.267 1.00 83.19 106 ARG A C 1
ATOM 845 O O . ARG A 1 106 ? 15.470 4.386 23.188 1.00 83.19 106 ARG A O 1
ATOM 852 N N . ILE A 1 107 ? 15.102 6.491 22.420 1.00 83.44 107 ILE A N 1
ATOM 853 C CA . ILE A 1 107 ? 14.947 7.173 23.705 1.00 83.44 107 ILE A CA 1
ATOM 854 C C . ILE A 1 107 ? 13.671 6.734 24.428 1.00 83.44 107 ILE A C 1
ATOM 856 O O . ILE A 1 107 ? 13.776 6.318 25.577 1.00 83.44 107 ILE A O 1
ATOM 860 N N . ASP A 1 108 ? 12.498 6.757 23.788 1.00 79.56 108 ASP A N 1
ATOM 861 C CA . ASP A 1 108 ? 11.214 6.576 24.496 1.00 79.56 108 ASP A CA 1
ATOM 862 C C . ASP A 1 108 ? 10.309 5.452 23.973 1.00 79.56 108 ASP A C 1
ATOM 864 O O . ASP A 1 108 ? 9.359 5.083 24.658 1.00 79.56 108 ASP A O 1
ATOM 868 N N . ALA A 1 109 ? 10.629 4.829 22.831 1.00 80.69 109 ALA A N 1
ATOM 869 C CA . ALA A 1 109 ? 9.836 3.742 22.238 1.00 80.69 109 ALA A CA 1
ATOM 870 C C . ALA A 1 109 ? 8.403 4.107 21.803 1.00 80.69 109 ALA A C 1
ATOM 872 O O . ALA A 1 109 ? 7.646 3.201 21.444 1.00 80.69 109 ALA A O 1
ATOM 873 N N . VAL A 1 110 ? 8.040 5.389 21.846 1.00 82.50 110 VAL A N 1
ATOM 874 C CA . VAL A 1 110 ? 6.691 5.883 21.538 1.00 82.50 110 VAL A CA 1
ATOM 875 C C . VAL A 1 110 ? 6.733 6.833 20.352 1.00 82.50 110 VAL A C 1
ATOM 877 O O . VAL A 1 110 ? 5.847 6.773 19.501 1.00 82.50 110 VAL A O 1
ATOM 880 N N . HIS A 1 111 ? 7.759 7.677 20.267 1.00 88.38 111 HIS A N 1
ATOM 881 C CA . HIS A 1 111 ? 7.913 8.581 19.141 1.00 88.38 111 HIS A CA 1
ATOM 882 C C . HIS A 1 111 ? 8.624 7.869 17.988 1.00 88.38 111 HIS A C 1
ATOM 884 O O . HIS A 1 111 ? 9.642 7.203 18.212 1.00 88.38 111 HIS A O 1
ATOM 890 N N . PRO A 1 112 ? 8.111 7.983 16.752 1.00 91.19 112 PRO A N 1
ATOM 891 C CA . PRO A 1 112 ? 8.819 7.492 15.585 1.00 91.19 112 PRO A CA 1
ATOM 892 C C . PRO A 1 112 ? 10.144 8.245 15.411 1.00 91.19 112 PRO A C 1
ATOM 894 O O . PRO A 1 112 ? 10.231 9.438 15.696 1.00 91.19 112 PRO A O 1
ATOM 897 N N . ASN A 1 113 ? 11.178 7.557 14.925 1.00 92.81 113 ASN A N 1
ATOM 898 C CA . ASN A 1 113 ? 12.385 8.240 14.451 1.00 92.81 113 ASN A CA 1
ATOM 899 C C . ASN A 1 113 ? 12.108 8.916 13.087 1.00 92.81 113 ASN A C 1
ATOM 901 O O . ASN A 1 113 ? 10.993 8.839 12.566 1.00 92.81 113 ASN A O 1
ATOM 905 N N . GLU A 1 114 ? 13.100 9.584 12.493 1.00 92.44 114 GLU A N 1
ATOM 906 C CA . GLU A 1 114 ? 12.936 10.273 11.201 1.00 92.44 114 GLU A CA 1
ATOM 907 C C . GLU A 1 114 ? 12.444 9.327 10.091 1.00 92.44 114 GLU A C 1
ATOM 909 O O . GLU A 1 114 ? 11.398 9.573 9.490 1.00 92.44 114 GLU A O 1
ATOM 914 N N . GLY A 1 115 ? 13.117 8.187 9.898 1.00 89.62 115 GLY A N 1
ATOM 915 C CA . GLY A 1 115 ? 12.720 7.187 8.901 1.00 89.62 115 GLY A CA 1
ATOM 916 C C . GLY A 1 115 ? 11.365 6.540 9.203 1.00 89.62 115 GLY A C 1
ATOM 917 O O . GLY A 1 115 ? 10.587 6.263 8.293 1.00 89.62 115 GLY A O 1
ATOM 918 N N . GLY A 1 116 ? 11.036 6.345 10.480 1.00 91.00 116 GLY A N 1
ATOM 919 C CA . GLY A 1 116 ? 9.727 5.854 10.895 1.00 91.00 116 GLY A CA 1
ATOM 920 C C . GLY A 1 116 ? 8.601 6.846 10.611 1.00 91.00 116 GLY A C 1
ATOM 921 O O . GLY A 1 116 ? 7.529 6.448 10.160 1.00 91.00 116 GLY A O 1
ATOM 922 N N . SER A 1 117 ? 8.857 8.138 10.821 1.00 93.06 117 SER A N 1
ATOM 923 C CA . SER A 1 117 ? 7.911 9.218 10.525 1.00 93.06 117 SER A CA 1
ATOM 924 C C . SER A 1 117 ? 7.650 9.313 9.025 1.00 93.06 117 SER A C 1
ATOM 926 O O . SER A 1 117 ? 6.495 9.382 8.605 1.00 93.06 1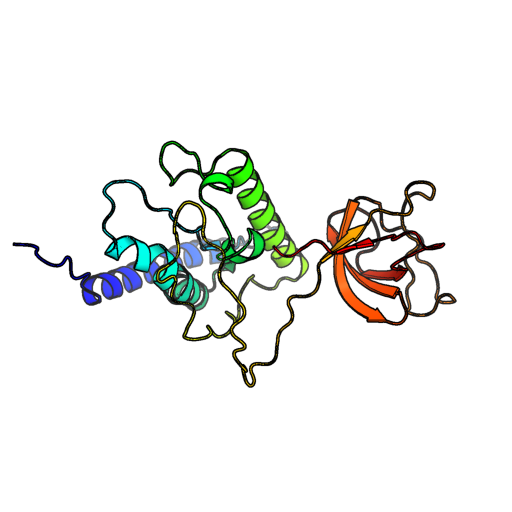17 SER A O 1
ATOM 928 N N . GLU A 1 118 ? 8.710 9.239 8.216 1.00 89.75 118 GLU A N 1
ATOM 929 C CA . GLU A 1 118 ? 8.615 9.206 6.756 1.00 89.75 118 GLU A CA 1
ATOM 930 C C . GLU A 1 118 ? 7.834 7.977 6.270 1.00 89.75 118 GLU A C 1
ATOM 932 O O . GLU A 1 118 ? 6.932 8.100 5.441 1.00 89.75 118 GLU A O 1
ATOM 937 N N . ALA A 1 119 ? 8.098 6.797 6.838 1.00 87.88 119 ALA A N 1
ATOM 938 C CA . ALA A 1 119 ? 7.383 5.578 6.478 1.00 87.88 119 ALA A CA 1
ATOM 939 C C . ALA A 1 119 ? 5.887 5.647 6.836 1.00 87.88 119 ALA A C 1
ATOM 941 O O . ALA A 1 119 ? 5.044 5.289 6.008 1.00 87.88 119 ALA A O 1
ATOM 942 N N . ILE A 1 120 ? 5.543 6.140 8.035 1.00 92.31 120 ILE A N 1
ATOM 943 C CA . ILE A 1 120 ? 4.152 6.363 8.466 1.00 92.31 120 ILE A CA 1
ATOM 944 C C . ILE A 1 120 ? 3.455 7.348 7.524 1.00 92.31 120 ILE A C 1
ATOM 946 O O . ILE A 1 120 ? 2.336 7.080 7.078 1.00 92.31 120 ILE A O 1
ATOM 950 N N . ALA A 1 121 ? 4.110 8.464 7.196 1.00 92.50 121 ALA A N 1
ATOM 951 C CA . ALA A 1 121 ? 3.568 9.462 6.282 1.00 92.50 121 ALA A CA 1
ATOM 952 C C . ALA A 1 121 ? 3.315 8.855 4.897 1.00 92.50 121 ALA A C 1
ATOM 954 O O . ALA A 1 121 ? 2.204 8.948 4.383 1.00 92.50 121 ALA A O 1
ATOM 955 N N . ALA A 1 122 ? 4.293 8.140 4.337 1.00 86.00 122 ALA A N 1
ATOM 956 C CA . ALA A 1 122 ? 4.169 7.496 3.035 1.00 86.00 122 ALA A CA 1
ATOM 957 C C . ALA A 1 122 ? 3.051 6.438 3.005 1.00 86.00 122 ALA A C 1
ATOM 959 O O . ALA A 1 122 ? 2.281 6.376 2.047 1.00 86.00 122 ALA A O 1
ATOM 960 N N . ALA A 1 123 ? 2.923 5.621 4.057 1.00 88.31 123 ALA A N 1
ATOM 961 C CA . ALA A 1 123 ? 1.835 4.651 4.184 1.00 88.31 123 ALA A CA 1
ATOM 962 C C . ALA A 1 123 ? 0.462 5.336 4.267 1.00 88.31 123 ALA A C 1
ATOM 964 O O . ALA A 1 123 ? -0.483 4.908 3.601 1.00 88.31 123 ALA A O 1
ATOM 965 N N . THR A 1 124 ? 0.372 6.429 5.027 1.00 92.56 124 THR A N 1
ATOM 966 C CA . THR A 1 124 ? -0.850 7.234 5.147 1.00 92.56 124 THR A CA 1
ATOM 967 C C . THR A 1 124 ? -1.233 7.852 3.804 1.00 92.56 124 THR A C 1
ATOM 969 O O . THR A 1 124 ? -2.369 7.687 3.366 1.00 92.56 124 THR A O 1
ATOM 972 N N . CYS A 1 125 ? -0.291 8.505 3.116 1.00 89.75 125 CYS A N 1
ATOM 973 C CA . CYS A 1 125 ? -0.510 9.106 1.801 1.00 89.75 125 CYS A CA 1
ATOM 974 C C . CYS A 1 125 ? -1.028 8.077 0.796 1.00 89.75 125 CYS A C 1
ATOM 976 O O . CYS A 1 125 ? -2.094 8.292 0.227 1.00 89.75 125 CYS A O 1
ATOM 978 N N . ARG A 1 126 ? -0.370 6.916 0.664 1.00 85.69 126 ARG A N 1
ATOM 979 C CA . ARG A 1 126 ? -0.823 5.851 -0.250 1.00 85.69 126 ARG A CA 1
ATOM 980 C C . ARG A 1 126 ? -2.247 5.379 0.048 1.00 85.69 126 ARG A C 1
ATOM 982 O O . ARG A 1 126 ? -3.030 5.146 -0.875 1.00 85.69 126 ARG A O 1
ATOM 989 N N . ALA A 1 127 ? -2.600 5.227 1.325 1.00 86.88 127 ALA A N 1
ATOM 990 C CA . ALA A 1 127 ? -3.944 4.806 1.720 1.00 86.88 127 ALA A CA 1
ATOM 991 C C . ALA A 1 127 ? -5.007 5.862 1.371 1.00 86.88 127 ALA A C 1
ATOM 993 O O . ALA A 1 127 ? -6.089 5.521 0.886 1.00 86.88 127 ALA A O 1
ATOM 994 N N . LEU A 1 128 ? -4.694 7.143 1.582 1.00 89.31 128 LEU A N 1
ATOM 995 C CA . LEU A 1 128 ? -5.586 8.255 1.258 1.00 89.31 128 LEU A CA 1
ATOM 996 C C . LEU A 1 128 ? -5.719 8.471 -0.255 1.00 89.31 128 LEU A C 1
ATOM 998 O O . LEU A 1 128 ? -6.830 8.678 -0.734 1.00 89.31 128 LEU A O 1
ATOM 1002 N N . GLU A 1 129 ? -4.627 8.365 -1.009 1.00 86.62 129 GLU A N 1
ATOM 1003 C CA . GLU A 1 129 ? -4.626 8.432 -2.475 1.00 86.62 129 GLU A CA 1
ATOM 1004 C C . GLU A 1 129 ? -5.475 7.313 -3.074 1.00 86.62 129 GLU A C 1
ATOM 1006 O O . GLU A 1 129 ? -6.340 7.574 -3.906 1.00 86.62 129 GLU A O 1
ATOM 1011 N N . THR A 1 130 ? -5.316 6.080 -2.581 1.00 82.06 130 THR A N 1
ATOM 1012 C CA . THR A 1 130 ? -6.147 4.945 -3.011 1.00 82.06 130 THR A CA 1
ATOM 1013 C C . THR A 1 130 ? -7.633 5.243 -2.800 1.00 82.06 130 THR A C 1
ATOM 1015 O O . THR A 1 130 ? -8.433 5.056 -3.712 1.00 82.06 130 THR A O 1
ATOM 1018 N N . CYS A 1 131 ? -7.997 5.766 -1.625 1.00 83.75 131 CYS A N 1
ATOM 1019 C CA . CYS A 1 131 ? -9.366 6.165 -1.291 1.00 83.75 131 CYS A CA 1
ATOM 1020 C C . CYS A 1 131 ? -9.898 7.299 -2.185 1.00 83.75 131 CYS A C 1
ATOM 1022 O O . CYS A 1 131 ? -11.073 7.301 -2.559 1.00 83.75 131 CYS A O 1
ATOM 1024 N N . ALA A 1 132 ? -9.045 8.265 -2.533 1.00 80.62 132 ALA A N 1
ATOM 1025 C CA . ALA A 1 132 ? -9.398 9.360 -3.430 1.00 80.62 132 ALA A CA 1
ATOM 1026 C C . ALA A 1 132 ? -9.635 8.865 -4.866 1.00 80.62 132 ALA A C 1
ATOM 1028 O O . ALA A 1 132 ? -10.592 9.297 -5.503 1.00 80.62 132 ALA A O 1
ATOM 1029 N N . CYS A 1 133 ? -8.808 7.935 -5.352 1.00 76.12 133 CYS A N 1
ATOM 1030 C CA . CYS A 1 133 ? -8.915 7.382 -6.701 1.00 76.12 133 CYS A CA 1
ATOM 1031 C C . CYS A 1 133 ? -10.112 6.439 -6.870 1.00 76.12 133 CYS A C 1
ATOM 1033 O O . CYS A 1 133 ? -10.804 6.509 -7.881 1.00 76.12 133 CYS A O 1
ATOM 1035 N N . THR A 1 134 ? -10.370 5.549 -5.907 1.00 80.31 134 THR A N 1
ATOM 1036 C CA . THR A 1 134 ? -11.449 4.551 -6.034 1.00 80.31 134 THR A CA 1
ATOM 1037 C C . THR A 1 134 ? -12.794 5.048 -5.512 1.00 80.31 134 THR A C 1
ATOM 1039 O O . THR A 1 134 ? -13.825 4.447 -5.802 1.00 80.31 134 THR A O 1
ATOM 1042 N N . GLY A 1 135 ? -12.800 6.102 -4.691 1.00 80.50 135 GLY A N 1
ATOM 1043 C CA . GLY A 1 135 ? -13.968 6.530 -3.919 1.00 80.50 135 GLY A CA 1
ATOM 1044 C C . GLY A 1 135 ? -14.300 5.608 -2.735 1.00 80.50 135 GLY A C 1
ATOM 1045 O O . GLY A 1 135 ? -15.060 6.001 -1.840 1.00 80.50 135 GLY A O 1
ATOM 1046 N N . GLU A 1 136 ? -13.703 4.417 -2.671 1.00 79.25 136 GLU A N 1
ATOM 1047 C CA . GLU A 1 136 ? -13.920 3.439 -1.608 1.00 79.25 136 GLU A CA 1
ATOM 1048 C C . GLU A 1 136 ? -13.169 3.845 -0.338 1.00 79.25 136 GLU A C 1
ATOM 1050 O O . GLU A 1 136 ? -12.009 4.251 -0.376 1.00 79.25 136 GLU A O 1
ATOM 1055 N N . LEU A 1 137 ? -13.829 3.722 0.819 1.00 76.44 137 LEU A N 1
ATOM 1056 C CA . LEU A 1 137 ? -13.147 3.930 2.095 1.00 76.44 137 LEU A CA 1
ATOM 1057 C C . LEU A 1 137 ? -12.112 2.813 2.299 1.00 76.44 137 LEU A C 1
ATOM 1059 O O . LEU A 1 137 ? -12.447 1.641 2.097 1.00 76.44 137 LEU A O 1
ATOM 1063 N N . PRO A 1 138 ? -10.891 3.136 2.756 1.00 66.81 138 PRO A N 1
ATOM 1064 C CA . PRO A 1 138 ? -9.932 2.114 3.108 1.00 66.81 138 PRO A CA 1
ATOM 1065 C C . PRO A 1 138 ? -10.533 1.262 4.234 1.00 66.81 138 PRO A C 1
ATOM 1067 O O . PRO A 1 138 ? -11.101 1.781 5.198 1.00 66.81 138 PRO A O 1
ATOM 1070 N N . TRP A 1 139 ? -10.438 -0.060 4.058 1.00 67.12 139 TRP A N 1
ATOM 1071 C CA . TRP A 1 139 ? -10.729 -1.069 5.082 1.00 67.12 139 TRP A CA 1
ATOM 1072 C C . TRP A 1 139 ? -12.211 -1.260 5.491 1.00 67.12 139 TRP A C 1
ATOM 1074 O O . TRP A 1 139 ? -12.524 -1.434 6.667 1.00 67.12 139 TRP A O 1
ATOM 1084 N N . GLN A 1 140 ? -13.149 -1.327 4.531 1.00 57.91 140 GLN A N 1
ATOM 1085 C CA . GLN A 1 140 ? -14.561 -1.668 4.833 1.00 57.91 140 GLN A CA 1
ATOM 1086 C C . GLN A 1 140 ? -14.778 -3.113 5.333 1.00 57.91 140 GLN A C 1
ATOM 1088 O O . GLN A 1 140 ? -15.808 -3.416 5.941 1.00 57.91 140 GLN A O 1
ATOM 1093 N N . HIS A 1 141 ? -13.809 -4.007 5.110 1.00 57.50 141 HIS A N 1
ATOM 1094 C CA . HIS A 1 141 ? -13.868 -5.405 5.536 1.00 57.50 141 HIS A CA 1
ATOM 1095 C C . HIS A 1 141 ? -12.510 -5.843 6.106 1.00 57.50 141 HIS A C 1
ATOM 1097 O O . HIS A 1 141 ? -11.631 -6.209 5.320 1.00 57.50 141 HIS A O 1
ATOM 1103 N N . PRO A 1 142 ? -12.325 -5.833 7.442 1.00 54.38 142 PRO A N 1
ATOM 1104 C CA . PRO A 1 142 ? -11.173 -6.479 8.061 1.00 54.38 142 PRO A CA 1
ATOM 1105 C C . PRO A 1 142 ? -11.070 -7.916 7.532 1.00 54.38 142 PRO A C 1
ATOM 1107 O O . PRO A 1 142 ? -12.103 -8.600 7.489 1.00 54.38 142 PRO A O 1
ATOM 1110 N N . PRO A 1 143 ? -9.888 -8.424 7.140 1.00 48.53 143 PRO A N 1
ATOM 1111 C CA . PRO A 1 143 ? -9.749 -9.858 6.947 1.00 48.53 143 PRO A CA 1
ATOM 1112 C C . PRO A 1 143 ? -10.167 -10.572 8.247 1.00 48.53 143 PRO A C 1
ATOM 1114 O O . PRO A 1 143 ? -9.876 -10.073 9.339 1.00 48.53 143 PRO A O 1
ATOM 1117 N N . PRO A 1 144 ? -10.873 -11.715 8.166 1.00 45.00 144 PRO A N 1
ATOM 1118 C CA . PRO A 1 144 ? -11.214 -12.483 9.353 1.00 45.00 144 PRO A CA 1
ATOM 1119 C C . PRO A 1 144 ? -9.919 -12.859 10.073 1.00 45.00 144 PRO A C 1
ATOM 1121 O O . PRO A 1 144 ? -9.031 -13.482 9.490 1.00 45.00 144 PRO A O 1
ATOM 1124 N N . LEU A 1 145 ? -9.799 -12.444 11.332 1.00 50.94 145 LEU A N 1
ATOM 1125 C CA . LEU A 1 145 ? -8.621 -12.729 12.137 1.00 50.94 145 LEU A CA 1
ATOM 1126 C C . LEU A 1 145 ? -8.506 -14.243 12.316 1.00 50.94 145 LEU A C 1
ATOM 1128 O O . LEU A 1 145 ? -9.392 -14.888 12.881 1.00 50.94 145 LEU A O 1
ATOM 1132 N N . SER A 1 146 ? -7.394 -14.815 11.859 1.00 47.12 146 SER A N 1
ATOM 1133 C CA . SER A 1 146 ? -6.979 -16.144 12.290 1.00 47.12 146 SER A CA 1
ATOM 1134 C C . SER A 1 146 ? -6.788 -16.094 13.805 1.00 47.12 146 SER A C 1
ATOM 1136 O O . SER A 1 146 ? -5.871 -15.435 14.292 1.00 47.12 146 SER A O 1
ATOM 1138 N N . SER A 1 147 ? -7.674 -16.774 14.531 1.00 42.28 147 SER A N 1
ATOM 1139 C CA . SER A 1 147 ? -7.836 -16.824 15.995 1.00 42.28 147 SER A CA 1
ATOM 1140 C C . SER A 1 147 ? -6.598 -17.276 16.814 1.00 42.28 147 SER A C 1
ATOM 1142 O O . SER A 1 147 ? -6.750 -17.740 17.941 1.00 42.28 147 SER A O 1
ATOM 1144 N N . GLY A 1 148 ? -5.372 -17.187 16.296 1.00 42.53 148 GLY A N 1
ATOM 1145 C CA . GLY A 1 148 ? -4.193 -17.806 16.910 1.00 42.53 148 GLY A CA 1
ATOM 1146 C C . GLY A 1 148 ? -2.887 -17.018 16.863 1.00 42.53 148 GLY A C 1
ATOM 1147 O O . GLY A 1 148 ? -1.916 -17.488 17.444 1.00 42.53 148 GLY A O 1
ATOM 1148 N N . ALA A 1 149 ? -2.821 -15.838 16.239 1.00 43.69 149 ALA A N 1
ATOM 1149 C CA . ALA A 1 149 ? -1.614 -15.006 16.297 1.00 43.69 149 ALA A CA 1
ATOM 1150 C C . ALA A 1 149 ? -1.591 -14.178 17.595 1.00 43.69 149 ALA A C 1
ATOM 1152 O O . ALA A 1 149 ? -1.616 -12.952 17.579 1.00 43.69 149 ALA A O 1
ATOM 1153 N N . CYS A 1 150 ? -1.588 -14.860 18.740 1.00 37.25 150 CYS A N 1
ATOM 1154 C CA . CYS A 1 150 ? -1.171 -14.237 19.986 1.00 37.25 150 CYS A CA 1
ATOM 1155 C C . CYS A 1 150 ? 0.290 -13.802 19.808 1.00 37.25 150 CYS A C 1
ATOM 1157 O O . CYS A 1 150 ? 1.138 -14.636 19.493 1.00 37.25 150 CYS A O 1
ATOM 1159 N N . LEU A 1 151 ? 0.593 -12.521 20.037 1.00 45.81 151 LEU A N 1
ATOM 1160 C CA . LEU A 1 151 ? 1.953 -11.991 20.210 1.00 45.81 151 LEU A CA 1
ATOM 1161 C C . LEU A 1 151 ? 2.563 -12.524 21.526 1.00 45.81 151 LEU A C 1
ATOM 1163 O O . LEU A 1 151 ? 2.870 -11.775 22.453 1.00 45.81 151 LEU A O 1
ATOM 1167 N N . GLY A 1 152 ? 2.657 -13.848 21.635 1.00 40.59 152 GLY A N 1
ATOM 1168 C CA . GLY A 1 152 ? 3.104 -14.587 22.802 1.00 40.59 152 GLY A CA 1
ATOM 1169 C C . GLY A 1 152 ? 4.443 -15.271 22.549 1.00 40.59 152 GLY A C 1
ATOM 1170 O O . GLY A 1 152 ? 4.516 -16.229 21.792 1.00 40.59 152 GLY A O 1
ATOM 1171 N N . GLU A 1 153 ? 5.453 -14.780 23.268 1.00 41.59 153 GLU A N 1
ATOM 1172 C CA . GLU A 1 153 ? 6.614 -15.505 23.821 1.00 41.59 153 GLU A CA 1
ATOM 1173 C C . GLU A 1 153 ? 8.012 -15.399 23.193 1.00 41.59 153 GLU A C 1
ATOM 1175 O O . GLU A 1 153 ? 8.967 -15.612 23.937 1.00 41.59 153 GLU A O 1
ATOM 1180 N N . GLU A 1 154 ? 8.229 -14.938 21.959 1.00 39.81 154 GLU A N 1
ATOM 1181 C CA . GLU A 1 154 ? 9.613 -14.776 21.458 1.00 39.81 154 GLU A CA 1
ATOM 1182 C C . GLU A 1 154 ? 9.927 -13.373 20.937 1.00 39.81 154 GLU A C 1
ATOM 1184 O O . GLU A 1 154 ? 10.093 -13.128 19.750 1.00 39.81 154 GLU A O 1
ATOM 1189 N N . TYR A 1 155 ? 10.115 -12.445 21.878 1.00 39.53 155 TYR A N 1
ATOM 1190 C CA . TYR A 1 155 ? 11.106 -11.379 21.710 1.00 39.53 155 TYR A CA 1
ATOM 1191 C C . TYR A 1 155 ? 12.310 -11.729 22.594 1.00 39.53 155 TYR A C 1
ATOM 1193 O O . TYR A 1 155 ? 12.547 -11.116 23.636 1.00 39.53 155 TYR A O 1
ATOM 1201 N N . ARG A 1 156 ? 13.008 -12.812 22.227 1.00 39.25 156 ARG A N 1
ATOM 1202 C CA . ARG A 1 156 ? 14.333 -13.130 22.763 1.00 39.25 156 ARG A CA 1
ATOM 1203 C C . ARG A 1 156 ? 15.354 -12.333 21.967 1.00 39.25 156 ARG A C 1
ATOM 1205 O O . ARG A 1 156 ? 15.562 -12.572 20.781 1.00 39.25 156 ARG A O 1
ATOM 1212 N N . ASP A 1 157 ? 15.944 -11.374 22.659 1.00 38.97 157 ASP A N 1
ATOM 1213 C CA . ASP A 1 157 ? 17.199 -10.751 22.276 1.00 38.97 157 ASP A CA 1
ATOM 1214 C C . ASP A 1 157 ? 18.262 -11.855 22.109 1.00 38.97 157 ASP A C 1
ATOM 1216 O O . ASP A 1 157 ? 18.407 -12.721 22.970 1.00 38.97 157 ASP A O 1
ATOM 1220 N N . GLU A 1 158 ? 18.921 -11.838 20.953 1.00 40.38 158 GLU A N 1
ATOM 1221 C CA . GLU A 1 158 ? 20.152 -12.547 20.582 1.00 40.38 158 GLU A CA 1
ATOM 1222 C C . GLU A 1 158 ? 20.243 -14.082 20.783 1.00 40.38 158 GLU A C 1
ATOM 1224 O O . GLU A 1 158 ? 20.635 -14.613 21.817 1.00 40.38 158 GLU A O 1
ATOM 1229 N N . GLY A 1 159 ? 20.060 -14.796 19.661 1.00 42.09 159 GLY A N 1
ATOM 1230 C CA . GLY A 1 159 ? 20.919 -15.922 19.277 1.00 42.09 159 GLY A CA 1
ATOM 1231 C C . GLY A 1 159 ? 20.502 -17.318 19.737 1.00 42.09 159 GLY A C 1
ATOM 1232 O O . GLY A 1 159 ? 21.079 -17.845 20.676 1.00 42.09 159 GLY A O 1
ATOM 1233 N N . THR A 1 160 ? 19.619 -18.008 19.004 1.00 33.44 160 THR A N 1
ATOM 1234 C CA . THR A 1 160 ? 19.575 -19.488 18.983 1.00 33.44 160 THR A CA 1
ATOM 1235 C C . THR A 1 160 ? 18.952 -19.993 17.673 1.00 33.44 160 THR A C 1
ATOM 1237 O O . THR A 1 160 ? 17.886 -19.550 17.259 1.00 33.44 160 THR A O 1
ATOM 1240 N N . ARG A 1 161 ? 19.646 -20.929 17.006 1.00 49.72 161 ARG A N 1
ATOM 1241 C CA . ARG A 1 161 ? 19.148 -21.718 15.866 1.00 49.72 161 ARG A CA 1
ATOM 1242 C C . ARG A 1 161 ? 18.076 -22.690 16.359 1.00 49.72 161 ARG A C 1
ATOM 1244 O O . ARG A 1 161 ? 18.371 -23.470 17.260 1.00 49.72 161 ARG A O 1
ATOM 1251 N N . ILE A 1 162 ? 16.918 -22.745 15.706 1.00 35.56 162 ILE A N 1
ATOM 1252 C CA . ILE A 1 162 ? 15.982 -23.864 15.871 1.00 35.56 162 ILE A CA 1
ATOM 1253 C C . ILE A 1 162 ? 15.462 -24.383 14.537 1.00 35.56 162 ILE A C 1
ATOM 1255 O O . ILE A 1 162 ? 15.363 -23.675 13.538 1.00 35.56 162 ILE A O 1
ATOM 1259 N N . ALA A 1 163 ? 15.263 -25.696 14.557 1.00 33.81 163 ALA A N 1
ATOM 1260 C CA . ALA A 1 163 ? 15.092 -26.587 13.436 1.00 33.81 163 ALA A CA 1
ATOM 1261 C C . ALA A 1 163 ? 13.624 -26.760 13.017 1.00 33.81 163 ALA A C 1
ATOM 1263 O O . ALA A 1 163 ? 12.692 -26.518 13.776 1.00 33.81 163 ALA A O 1
ATOM 1264 N N . SER A 1 164 ? 13.498 -27.254 11.786 1.00 42.97 164 SER A N 1
ATOM 1265 C CA . SER A 1 164 ? 12.330 -27.792 11.086 1.00 42.97 164 SER A CA 1
ATOM 1266 C C . SER A 1 164 ? 11.250 -28.437 11.970 1.00 42.97 164 SER A C 1
ATOM 1268 O O . SER A 1 164 ? 11.468 -29.492 12.566 1.00 42.97 164 SER A O 1
ATOM 1270 N N . GLY A 1 165 ? 10.050 -27.851 11.948 1.00 31.36 165 GLY A N 1
ATOM 1271 C CA . GLY A 1 165 ? 8.806 -28.449 12.428 1.00 31.36 165 GLY A CA 1
ATOM 1272 C C . GLY A 1 165 ? 7.688 -28.192 11.419 1.00 31.36 165 GLY A C 1
ATOM 1273 O O . GLY A 1 165 ? 7.222 -27.070 11.258 1.00 31.36 165 GLY A O 1
ATOM 1274 N N . ARG A 1 166 ? 7.296 -29.240 10.692 1.00 43.94 166 ARG A N 1
ATOM 1275 C CA . ARG A 1 166 ? 6.287 -29.230 9.625 1.00 43.94 166 ARG A CA 1
ATOM 1276 C C . ARG A 1 166 ? 4.889 -29.245 10.261 1.00 43.94 166 ARG A C 1
ATOM 1278 O O . ARG A 1 166 ? 4.481 -30.276 10.788 1.00 43.94 166 ARG A O 1
ATOM 1285 N N . ALA A 1 167 ? 4.166 -28.129 10.202 1.00 32.12 167 ALA A N 1
ATOM 1286 C CA . ALA A 1 167 ? 2.755 -28.058 10.581 1.00 32.12 167 ALA A CA 1
ATOM 1287 C C . ALA A 1 167 ? 1.886 -27.968 9.319 1.00 32.12 167 ALA A C 1
ATOM 1289 O O . ALA A 1 167 ? 1.977 -27.021 8.540 1.00 32.12 167 ALA A O 1
ATOM 1290 N N . THR A 1 168 ? 1.065 -28.992 9.102 1.00 38.06 168 THR A N 1
ATOM 1291 C CA . THR A 1 168 ? 0.087 -29.065 8.015 1.00 38.06 168 THR A CA 1
ATOM 1292 C C . THR A 1 168 ? -1.114 -28.189 8.378 1.00 38.06 168 THR A C 1
ATOM 1294 O O . THR A 1 168 ? -1.908 -28.559 9.239 1.00 38.06 168 THR A O 1
ATOM 1297 N N . MET A 1 169 ? -1.241 -27.023 7.743 1.00 31.33 169 MET A N 1
ATOM 1298 C CA . MET A 1 169 ? -2.407 -26.141 7.858 1.00 31.33 169 MET A CA 1
ATOM 1299 C C . MET A 1 169 ? -3.405 -26.446 6.740 1.00 31.33 169 MET A C 1
ATOM 1301 O O . MET A 1 169 ? -3.084 -26.351 5.556 1.00 31.33 169 MET A O 1
ATOM 1305 N N . VAL A 1 170 ? -4.624 -26.808 7.128 1.00 35.34 170 VAL A N 1
ATOM 1306 C CA . VAL A 1 170 ? -5.763 -26.997 6.229 1.00 35.34 170 VAL A CA 1
ATOM 1307 C C . VAL A 1 170 ? -6.566 -25.695 6.174 1.00 35.34 170 VAL A C 1
ATOM 1309 O O . VAL A 1 170 ? -7.113 -25.265 7.181 1.00 35.34 170 VAL A O 1
ATOM 1312 N N . GLY A 1 171 ? -6.663 -25.113 4.975 1.00 37.31 171 GLY A N 1
ATOM 1313 C CA . GLY A 1 171 ? -7.904 -24.521 4.464 1.00 37.31 171 GLY A CA 1
ATOM 1314 C C . GLY A 1 171 ? -8.371 -23.168 5.009 1.00 37.31 171 GLY A C 1
ATOM 1315 O O . GLY A 1 171 ? -9.474 -23.086 5.534 1.00 37.31 171 GLY A O 1
ATOM 1316 N N . LEU A 1 172 ? -7.623 -22.094 4.746 1.00 44.41 172 LEU A N 1
ATOM 1317 C CA . LEU A 1 172 ? -8.192 -20.752 4.555 1.00 44.41 172 LEU A CA 1
ATOM 1318 C C . LEU A 1 172 ? -7.577 -20.156 3.282 1.00 44.41 172 LEU A C 1
ATOM 1320 O O . LEU A 1 172 ? -6.509 -19.555 3.324 1.00 44.41 172 LEU A O 1
ATOM 1324 N N . ALA A 1 173 ? -8.226 -20.370 2.133 1.00 40.78 173 ALA A N 1
ATOM 1325 C CA . ALA A 1 173 ? -7.943 -19.612 0.915 1.00 40.78 173 ALA A CA 1
ATOM 1326 C C . ALA A 1 173 ? -8.218 -18.129 1.241 1.00 40.78 173 ALA A C 1
ATOM 1328 O O . ALA A 1 173 ? -9.352 -17.755 1.519 1.00 40.78 173 ALA A O 1
ATOM 1329 N N . GLY A 1 174 ? -7.222 -17.265 1.393 1.00 38.97 174 GLY A N 1
ATOM 1330 C CA . GLY A 1 174 ? -6.137 -17.044 0.446 1.00 38.97 174 GLY A CA 1
ATOM 1331 C C . GLY A 1 174 ? -6.500 -15.836 -0.413 1.00 38.97 174 GLY A C 1
ATOM 1332 O O . GLY A 1 174 ? -6.532 -15.932 -1.632 1.00 38.97 174 GLY A O 1
ATOM 1333 N N . ARG A 1 175 ? -6.853 -14.703 0.215 1.00 46.19 175 ARG A N 1
ATOM 1334 C CA . ARG A 1 175 ? -6.731 -13.411 -0.463 1.00 46.19 175 ARG A CA 1
ATOM 1335 C C . ARG A 1 175 ? -5.247 -13.094 -0.456 1.00 46.19 175 ARG A C 1
ATOM 1337 O O . ARG A 1 175 ? -4.743 -12.506 0.494 1.00 46.19 175 ARG A O 1
ATOM 1344 N N . GLU A 1 176 ? -4.548 -13.601 -1.462 1.00 56.22 176 GLU A N 1
ATOM 1345 C CA . GLU A 1 176 ? -3.183 -13.186 -1.747 1.00 56.22 176 GLU A CA 1
ATOM 1346 C C . GLU A 1 176 ? -3.232 -11.667 -1.941 1.00 56.22 176 GLU A C 1
ATOM 1348 O O . GLU A 1 176 ? -3.922 -11.171 -2.834 1.00 56.22 176 GLU A O 1
ATOM 1353 N N . CYS A 1 177 ? -2.612 -10.913 -1.026 1.00 66.19 177 CYS A N 1
ATOM 1354 C CA . CYS A 1 177 ? -2.420 -9.482 -1.220 1.00 66.19 177 CYS A CA 1
ATOM 1355 C C . CYS A 1 177 ? -1.759 -9.306 -2.585 1.00 66.19 177 CYS A C 1
ATOM 1357 O O . CYS A 1 177 ? -0.710 -9.902 -2.832 1.00 66.19 177 CYS A O 1
ATOM 1359 N N . ALA A 1 178 ? -2.403 -8.548 -3.473 1.00 83.75 178 ALA A N 1
ATOM 1360 C CA . ALA A 1 178 ? -1.927 -8.373 -4.836 1.00 83.75 178 ALA A CA 1
ATOM 1361 C C . ALA A 1 178 ? -0.455 -7.932 -4.825 1.00 83.75 178 ALA A C 1
ATOM 1363 O O . ALA A 1 178 ? -0.090 -6.981 -4.128 1.00 83.75 178 ALA A O 1
ATOM 1364 N N . GLN A 1 179 ? 0.389 -8.656 -5.562 1.00 93.06 179 GLN A N 1
ATOM 1365 C CA . GLN A 1 179 ? 1.829 -8.418 -5.601 1.00 93.06 179 GLN A CA 1
ATOM 1366 C C . GLN A 1 179 ? 2.106 -7.001 -6.118 1.00 93.06 179 GLN A C 1
ATOM 1368 O O . GLN A 1 179 ? 1.595 -6.590 -7.161 1.00 93.06 179 GLN A O 1
ATOM 1373 N N . LEU A 1 180 ? 2.933 -6.249 -5.393 1.00 94.25 180 LEU A N 1
ATOM 1374 C CA . LEU A 1 180 ? 3.401 -4.936 -5.827 1.00 94.25 180 LEU A CA 1
ATOM 1375 C C . LEU A 1 180 ? 4.695 -5.073 -6.623 1.00 94.25 180 LEU A C 1
ATOM 1377 O O . LEU A 1 180 ? 5.542 -5.912 -6.313 1.00 94.25 180 LEU A O 1
ATOM 1381 N N . TRP A 1 181 ? 4.869 -4.225 -7.627 1.00 97.56 181 TRP A N 1
ATOM 1382 C CA . TRP A 1 181 ? 6.020 -4.236 -8.520 1.00 97.56 181 TRP A CA 1
ATOM 1383 C C . TRP A 1 181 ? 6.580 -2.828 -8.687 1.00 97.56 181 TRP A C 1
ATOM 1385 O O . TRP A 1 181 ? 5.825 -1.862 -8.769 1.00 97.56 181 TRP A O 1
ATOM 1395 N N . ARG A 1 182 ? 7.905 -2.720 -8.803 1.00 97.38 182 ARG A N 1
ATOM 1396 C CA . ARG A 1 182 ? 8.596 -1.482 -9.179 1.00 97.38 182 ARG A CA 1
ATOM 1397 C C . ARG A 1 182 ? 9.253 -1.628 -10.541 1.00 97.38 182 ARG A C 1
ATOM 1399 O O . ARG A 1 182 ? 9.902 -2.640 -10.818 1.00 97.38 182 ARG A O 1
ATOM 1406 N N . ILE A 1 183 ? 9.121 -0.598 -11.370 1.00 98.19 183 ILE A N 1
ATOM 1407 C CA . ILE A 1 183 ? 9.748 -0.543 -12.691 1.00 98.19 183 ILE A CA 1
ATOM 1408 C C . ILE A 1 183 ? 11.230 -0.205 -12.542 1.00 98.19 183 ILE A C 1
ATOM 1410 O O . ILE A 1 183 ? 11.577 0.848 -12.014 1.00 98.19 183 ILE A O 1
ATOM 1414 N N . VAL A 1 184 ? 12.109 -1.085 -13.023 1.00 98.12 184 VAL A N 1
ATOM 1415 C CA . VAL A 1 184 ? 13.575 -0.914 -12.944 1.00 98.12 184 VAL A CA 1
ATOM 1416 C C . VAL A 1 184 ? 14.262 -0.903 -14.309 1.00 98.12 184 VAL A C 1
ATOM 1418 O O . VAL A 1 184 ? 15.411 -0.484 -14.411 1.00 98.12 184 VAL A O 1
ATOM 1421 N N . GLY A 1 185 ? 13.579 -1.357 -15.363 1.00 96.75 185 GLY A N 1
ATOM 1422 C CA . GLY A 1 185 ? 14.126 -1.431 -16.717 1.00 96.75 185 GLY A CA 1
ATOM 1423 C C . GLY A 1 185 ? 13.509 -0.425 -17.688 1.00 96.75 185 GLY A C 1
ATOM 1424 O O . GLY A 1 185 ? 12.486 0.189 -17.410 1.00 96.75 185 GLY A O 1
ATOM 1425 N N . GLY A 1 186 ? 14.120 -0.284 -18.867 1.00 96.81 186 GLY A N 1
ATOM 1426 C CA . GLY A 1 186 ? 13.649 0.631 -19.916 1.00 96.81 186 GLY A CA 1
ATOM 1427 C C . GLY A 1 186 ? 14.191 2.059 -19.819 1.00 96.81 186 GLY A C 1
ATOM 1428 O O . GLY A 1 186 ? 13.697 2.921 -20.537 1.00 96.81 186 GLY A O 1
ATOM 1429 N N . VAL A 1 187 ? 15.209 2.310 -18.986 1.00 95.44 187 VAL A N 1
ATOM 1430 C CA . VAL A 1 187 ? 15.832 3.638 -18.798 1.00 95.44 187 VAL A CA 1
ATOM 1431 C C . VAL A 1 187 ? 16.242 4.266 -20.134 1.00 95.44 187 VAL A C 1
ATOM 1433 O O . VAL A 1 187 ? 15.830 5.377 -20.446 1.00 95.44 187 VAL A O 1
ATOM 1436 N N . GLU A 1 188 ? 16.980 3.527 -20.966 1.00 95.75 188 GLU A N 1
ATOM 1437 C CA . GLU A 1 188 ? 17.473 4.018 -22.266 1.00 95.75 188 GLU A CA 1
ATOM 1438 C C . GLU A 1 188 ? 16.348 4.345 -23.259 1.00 95.75 188 GLU A C 1
ATOM 1440 O O . GLU A 1 188 ? 16.529 5.149 -24.168 1.00 95.75 188 GLU A O 1
ATOM 1445 N N . ALA A 1 189 ? 15.176 3.731 -23.083 1.00 95.94 189 ALA A N 1
ATOM 1446 C CA . ALA A 1 189 ? 14.009 3.919 -23.937 1.00 95.94 189 ALA A CA 1
ATOM 1447 C C . ALA A 1 189 ? 12.964 4.876 -23.332 1.00 95.94 189 ALA A C 1
ATOM 1449 O O . ALA A 1 189 ? 11.862 4.979 -23.877 1.00 95.94 189 ALA A O 1
ATOM 1450 N N . GLY A 1 190 ? 13.277 5.530 -22.205 1.00 96.94 190 GLY A N 1
ATOM 1451 C CA . GLY A 1 190 ? 12.356 6.426 -21.500 1.00 96.94 190 GLY A CA 1
ATOM 1452 C C . GLY A 1 190 ? 11.135 5.710 -20.913 1.00 96.94 190 GLY A C 1
ATOM 1453 O O . GLY A 1 190 ? 10.024 6.223 -21.006 1.00 96.94 190 GLY A O 1
ATOM 1454 N N . GLY A 1 191 ? 11.317 4.493 -20.391 1.00 97.81 191 GLY A N 1
ATOM 1455 C CA . GLY A 1 191 ? 10.268 3.684 -19.765 1.00 97.81 191 GLY A CA 1
ATOM 1456 C C . GLY A 1 191 ? 9.786 2.493 -20.600 1.00 97.81 191 GLY A C 1
ATOM 1457 O O . GLY A 1 191 ? 10.242 2.226 -21.721 1.00 97.81 191 GLY A O 1
ATOM 1458 N N . LEU A 1 192 ? 8.842 1.743 -20.032 1.00 98.44 192 LEU A N 1
ATOM 1459 C CA . LEU A 1 192 ? 8.276 0.536 -20.625 1.00 98.44 192 LEU A CA 1
ATOM 1460 C C . LEU A 1 192 ? 7.145 0.861 -21.600 1.00 98.44 192 LEU A C 1
ATOM 1462 O O . LEU A 1 192 ? 6.268 1.675 -21.320 1.00 98.44 192 LEU A O 1
ATOM 1466 N N . VAL A 1 193 ? 7.128 0.155 -22.732 1.00 98.31 193 VAL A N 1
ATOM 1467 C CA . VAL A 1 193 ? 5.994 0.190 -23.662 1.00 98.31 193 VAL A CA 1
ATOM 1468 C C . VAL A 1 193 ? 4.811 -0.525 -23.022 1.00 98.31 193 VAL A C 1
ATOM 1470 O O . VAL A 1 193 ? 4.859 -1.738 -22.802 1.00 98.31 193 VAL A O 1
ATOM 1473 N N . VAL A 1 194 ? 3.740 0.220 -22.777 1.00 98.50 194 VAL A N 1
ATOM 1474 C CA . VAL A 1 194 ? 2.475 -0.318 -22.278 1.00 98.50 194 VAL A CA 1
ATOM 1475 C C . VAL A 1 194 ? 1.593 -0.680 -23.465 1.00 98.50 194 VAL A C 1
ATOM 1477 O O . VAL A 1 194 ? 1.536 0.046 -24.455 1.00 98.50 194 VAL A O 1
ATOM 1480 N N . ARG A 1 195 ? 0.909 -1.823 -23.406 1.00 98.56 195 ARG A N 1
ATOM 1481 C CA . ARG A 1 195 ? -0.032 -2.247 -24.454 1.00 98.56 195 ARG A CA 1
ATOM 1482 C C . ARG A 1 195 ? -1.445 -2.361 -23.903 1.00 98.56 195 ARG A C 1
ATOM 1484 O O . ARG A 1 195 ? -1.618 -2.846 -22.788 1.00 98.56 195 ARG A O 1
ATOM 1491 N N . LYS A 1 196 ? -2.450 -2.040 -24.728 1.00 97.81 196 LYS A N 1
ATOM 1492 C CA . LYS A 1 196 ? -3.882 -2.195 -24.382 1.00 97.81 196 LYS A CA 1
ATOM 1493 C C . LYS A 1 196 ? -4.286 -3.642 -24.099 1.00 97.81 196 LYS A C 1
ATOM 1495 O O . LYS A 1 196 ? -5.310 -3.893 -23.481 1.00 97.81 196 LYS A O 1
ATOM 1500 N N . GLY A 1 197 ? -3.513 -4.610 -24.593 1.00 97.31 197 GLY A N 1
ATOM 1501 C CA . GLY A 1 197 ? -3.854 -6.020 -24.478 1.00 97.31 197 GLY A CA 1
ATOM 1502 C C . GLY A 1 197 ? -2.669 -6.936 -24.209 1.00 97.31 197 GLY A C 1
ATOM 1503 O O . GLY A 1 197 ? -1.499 -6.634 -24.477 1.00 97.31 197 GLY A O 1
ATOM 1504 N N . ARG A 1 198 ? -3.025 -8.134 -23.743 1.00 97.62 198 ARG A N 1
ATOM 1505 C CA . ARG A 1 198 ? -2.120 -9.224 -23.368 1.00 97.62 198 ARG A CA 1
ATOM 1506 C C . ARG A 1 198 ? -1.206 -9.724 -24.485 1.00 97.62 198 ARG A C 1
ATOM 1508 O O . ARG A 1 198 ? -0.196 -10.371 -24.209 1.00 97.62 198 ARG A O 1
ATOM 1515 N N . ARG A 1 199 ? -1.503 -9.469 -25.763 1.00 95.88 199 ARG 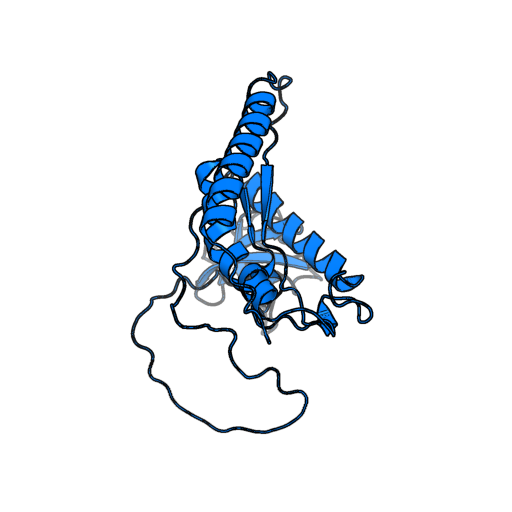A N 1
ATOM 1516 C CA . ARG A 1 199 ? -0.684 -9.959 -26.891 1.00 95.88 199 ARG A CA 1
ATOM 1517 C C . ARG A 1 199 ? 0.396 -8.947 -27.270 1.00 95.88 199 ARG A C 1
ATOM 1519 O O . ARG A 1 199 ? 0.187 -7.745 -27.152 1.00 95.88 199 ARG A O 1
ATOM 1526 N N . LEU A 1 200 ? 1.564 -9.416 -27.714 1.00 92.44 200 LEU A N 1
ATOM 1527 C CA . LEU A 1 200 ? 2.646 -8.518 -28.157 1.00 92.44 200 LEU A CA 1
ATOM 1528 C C . LEU A 1 200 ? 2.258 -7.714 -29.404 1.00 92.44 200 LEU A C 1
ATOM 1530 O O . LEU A 1 200 ? 2.783 -6.632 -29.613 1.00 92.44 200 LEU A O 1
ATOM 1534 N N . ALA A 1 201 ? 1.314 -8.223 -30.198 1.00 95.44 201 ALA A N 1
ATOM 1535 C CA . ALA A 1 201 ? 0.745 -7.526 -31.347 1.00 95.44 201 ALA A CA 1
ATOM 1536 C C . ALA A 1 201 ? -0.376 -6.536 -30.976 1.00 95.44 201 ALA A C 1
ATOM 1538 O O . ALA A 1 201 ? -0.895 -5.858 -31.855 1.00 95.44 201 ALA A O 1
ATOM 1539 N N . SER A 1 202 ? -0.790 -6.468 -29.705 1.00 97.62 202 SER A N 1
ATOM 1540 C CA . SER A 1 202 ? -1.782 -5.485 -29.266 1.00 97.62 202 SER A CA 1
ATOM 1541 C C . SER A 1 202 ? -1.224 -4.071 -29.396 1.00 97.62 202 SER A C 1
ATOM 1543 O O . SER A 1 202 ? -0.029 -3.859 -29.186 1.00 97.62 202 SER A O 1
ATOM 1545 N N . GLU A 1 203 ? -2.106 -3.123 -29.699 1.00 98.25 203 GLU A N 1
ATOM 1546 C CA . GLU A 1 203 ? -1.795 -1.697 -29.798 1.00 98.25 203 GLU A CA 1
ATOM 1547 C C . GLU A 1 203 ? -0.977 -1.223 -28.587 1.00 98.25 203 GLU A C 1
ATOM 1549 O O . GLU A 1 203 ? -1.314 -1.525 -27.433 1.00 98.25 203 GLU A O 1
ATOM 1554 N N . ALA A 1 204 ? 0.134 -0.542 -28.867 1.00 98.19 204 ALA A N 1
ATOM 1555 C CA . ALA A 1 204 ? 0.918 0.141 -27.850 1.00 98.19 204 ALA A CA 1
ATOM 1556 C C . ALA A 1 204 ? 0.237 1.469 -27.514 1.00 98.19 204 ALA A C 1
ATOM 1558 O O . ALA A 1 204 ? -0.254 2.146 -28.413 1.00 98.19 204 ALA A O 1
ATOM 1559 N N . LEU A 1 205 ? 0.200 1.816 -26.232 1.00 98.06 205 LEU A N 1
ATOM 1560 C CA . LEU A 1 205 ? -0.228 3.138 -25.797 1.00 98.06 205 LEU A CA 1
ATOM 1561 C C . LEU A 1 205 ? 0.828 4.178 -26.183 1.00 98.06 205 LEU A C 1
ATOM 1563 O O . LEU A 1 205 ? 2.009 3.850 -26.323 1.00 98.06 205 LEU A O 1
ATOM 1567 N N . GLU A 1 206 ? 0.383 5.420 -26.369 1.00 97.94 206 GLU A N 1
ATOM 1568 C CA . GLU A 1 206 ? 1.262 6.543 -26.714 1.00 97.94 206 GLU A CA 1
ATOM 1569 C C . GLU A 1 206 ? 2.242 6.847 -25.573 1.00 97.94 206 GLU A C 1
ATOM 1571 O O . GLU A 1 206 ? 3.430 7.074 -25.805 1.00 97.94 206 GLU A O 1
ATOM 1576 N N . GLU A 1 207 ? 1.758 6.776 -24.333 1.00 98.06 207 GLU A N 1
ATOM 1577 C CA . GLU A 1 207 ? 2.555 6.978 -23.129 1.00 98.06 207 GLU A CA 1
ATOM 1578 C C . GLU A 1 207 ? 3.283 5.700 -22.682 1.00 98.06 207 GLU A C 1
ATOM 1580 O O . GLU A 1 207 ? 2.790 4.572 -22.803 1.00 98.06 207 GLU A O 1
ATOM 1585 N N . ARG A 1 208 ? 4.471 5.890 -22.101 1.00 98.44 208 ARG A N 1
ATOM 1586 C CA . ARG A 1 208 ? 5.296 4.829 -21.509 1.00 98.44 208 ARG A CA 1
ATOM 1587 C C . ARG A 1 208 ? 5.199 4.856 -19.993 1.00 98.44 208 ARG A C 1
ATOM 1589 O O . ARG A 1 208 ? 5.095 5.922 -19.396 1.00 98.44 208 ARG A O 1
ATOM 1596 N N . LEU A 1 209 ? 5.297 3.683 -19.376 1.00 98.56 209 LEU A N 1
ATOM 1597 C CA . LEU A 1 209 ? 5.385 3.565 -17.924 1.00 98.56 209 LEU A CA 1
ATOM 1598 C C . LEU A 1 209 ? 6.830 3.824 -17.481 1.00 98.56 209 LEU A C 1
ATOM 1600 O O . LEU A 1 209 ? 7.729 3.054 -17.832 1.00 98.56 209 LEU A O 1
ATOM 1604 N N . GLN A 1 210 ? 7.056 4.916 -16.754 1.00 98.19 210 GLN A N 1
ATOM 1605 C CA . GLN A 1 210 ? 8.399 5.384 -16.407 1.00 98.19 210 GLN A CA 1
ATOM 1606 C C . GLN A 1 210 ? 9.105 4.485 -15.383 1.00 98.19 210 GLN A C 1
ATOM 1608 O O . GLN A 1 210 ? 8.483 3.777 -14.587 1.00 98.19 210 GLN A O 1
ATOM 1613 N N . VAL A 1 211 ? 10.440 4.524 -15.397 1.00 97.94 211 VAL A N 1
ATOM 1614 C CA . VAL A 1 211 ? 11.278 3.848 -14.394 1.00 97.94 211 VAL A CA 1
ATOM 1615 C C . VAL A 1 211 ? 11.034 4.466 -13.019 1.00 97.94 211 VAL A C 1
ATOM 1617 O O . VAL A 1 211 ? 10.900 5.678 -12.895 1.00 97.94 211 VAL A O 1
ATOM 1620 N N . GLY A 1 212 ? 10.971 3.630 -11.984 1.00 93.94 212 GLY A N 1
ATOM 1621 C CA . GLY A 1 212 ? 10.639 4.041 -10.621 1.00 93.94 212 GLY A CA 1
ATOM 1622 C C . GLY A 1 212 ? 9.142 4.042 -10.309 1.00 93.94 212 GLY A C 1
ATOM 1623 O O . GLY A 1 212 ? 8.798 4.077 -9.132 1.00 93.94 212 GLY A O 1
ATOM 1624 N N . ALA A 1 213 ? 8.261 3.934 -11.312 1.00 96.50 213 ALA A N 1
ATOM 1625 C CA . ALA A 1 213 ? 6.831 3.767 -11.069 1.00 96.50 213 ALA A CA 1
ATOM 1626 C C . ALA A 1 213 ? 6.549 2.488 -10.260 1.00 96.50 213 ALA A C 1
ATOM 1628 O O . ALA A 1 213 ? 7.242 1.472 -10.406 1.00 96.50 213 ALA A O 1
ATOM 1629 N N . GLU A 1 214 ? 5.512 2.540 -9.426 1.00 95.94 214 GLU A N 1
ATOM 1630 C CA . GLU A 1 214 ? 5.036 1.394 -8.652 1.00 95.94 214 GLU A CA 1
ATOM 1631 C C . GLU A 1 214 ? 3.646 0.999 -9.121 1.00 95.94 214 GLU A C 1
ATOM 1633 O O . GLU A 1 214 ? 2.781 1.845 -9.373 1.00 95.94 214 GLU A O 1
ATOM 1638 N N . VAL A 1 215 ? 3.438 -0.305 -9.261 1.00 97.19 215 VAL A N 1
ATOM 1639 C CA . VAL A 1 215 ? 2.220 -0.864 -9.833 1.00 97.19 215 VAL A CA 1
ATOM 1640 C C . VAL A 1 215 ? 1.754 -2.073 -9.033 1.00 97.19 215 VAL A C 1
ATOM 1642 O O . VAL A 1 215 ? 2.563 -2.799 -8.455 1.00 97.19 215 VAL A O 1
ATOM 1645 N N . VAL A 1 216 ? 0.445 -2.301 -9.017 1.00 94.50 216 VAL A N 1
ATOM 1646 C CA . VAL A 1 216 ? -0.160 -3.510 -8.454 1.00 94.50 216 VAL A CA 1
ATOM 1647 C C . VAL A 1 216 ? -0.431 -4.525 -9.557 1.00 94.50 216 VAL A C 1
ATOM 1649 O O . VAL A 1 216 ? -0.869 -4.167 -10.653 1.00 94.50 216 VAL A O 1
ATOM 1652 N N . GLU A 1 217 ? -0.163 -5.793 -9.266 1.00 96.50 217 GLU A N 1
ATOM 1653 C CA . GLU A 1 217 ? -0.476 -6.918 -10.138 1.00 96.50 217 GLU A CA 1
ATOM 1654 C C . GLU A 1 217 ? -1.979 -7.167 -10.225 1.00 96.50 217 GLU A C 1
ATOM 1656 O O . GLU A 1 217 ? -2.648 -7.365 -9.212 1.00 96.50 217 GLU A O 1
ATOM 1661 N N . LEU A 1 218 ? -2.493 -7.199 -11.454 1.00 94.00 218 LEU A N 1
ATOM 1662 C CA . LEU A 1 218 ? -3.855 -7.640 -11.752 1.00 94.00 218 LEU A CA 1
ATOM 1663 C C . LEU A 1 218 ? -3.870 -9.056 -12.343 1.00 94.00 218 LEU A C 1
ATOM 1665 O O . LEU A 1 218 ? -4.729 -9.862 -12.002 1.00 94.00 218 LEU A O 1
ATOM 1669 N N . GLU A 1 219 ? -2.931 -9.360 -13.244 1.00 95.56 219 GLU A N 1
ATOM 1670 C CA . GLU A 1 219 ? -2.783 -10.681 -13.870 1.00 95.56 219 GLU A CA 1
ATOM 1671 C C . GLU A 1 219 ? -1.338 -10.869 -14.353 1.00 95.56 219 GLU A C 1
ATOM 1673 O O . GLU A 1 219 ? -0.818 -10.035 -15.099 1.00 95.56 219 GLU A O 1
ATOM 1678 N N . VAL A 1 220 ? -0.700 -11.994 -14.016 1.00 96.81 220 VAL A N 1
ATOM 1679 C CA . VAL A 1 220 ? 0.565 -12.418 -14.638 1.00 96.81 220 VAL A CA 1
ATOM 1680 C C . VAL A 1 220 ? 0.339 -13.615 -15.540 1.00 96.81 220 VAL A C 1
ATOM 1682 O O . VAL A 1 220 ? -0.233 -14.635 -15.162 1.00 96.81 220 VAL A O 1
ATOM 1685 N N . THR A 1 221 ? 0.839 -13.520 -16.768 1.00 95.75 221 THR A N 1
ATOM 1686 C CA . THR A 1 221 ? 0.700 -14.602 -17.739 1.00 95.75 221 THR A CA 1
ATOM 1687 C C . THR A 1 221 ? 1.776 -14.531 -18.811 1.00 95.75 221 THR A C 1
ATOM 1689 O O . THR A 1 221 ? 2.014 -13.496 -19.434 1.00 95.75 221 THR A O 1
ATOM 1692 N N . ARG A 1 222 ? 2.453 -15.662 -19.038 1.00 94.69 222 ARG A N 1
ATOM 1693 C CA . ARG A 1 222 ? 3.471 -15.825 -20.093 1.00 94.69 222 ARG A CA 1
ATOM 1694 C C . ARG A 1 222 ? 4.531 -14.706 -20.108 1.00 94.69 222 ARG A C 1
ATOM 1696 O O . ARG A 1 222 ? 4.865 -14.185 -21.169 1.00 94.69 222 ARG A O 1
ATOM 1703 N N . GLY A 1 223 ? 5.034 -14.323 -18.933 1.00 96.44 223 GLY A N 1
ATOM 1704 C CA . GLY A 1 223 ? 6.069 -13.288 -18.800 1.00 96.44 223 GLY A CA 1
ATOM 1705 C C . GLY A 1 223 ? 5.565 -11.855 -18.995 1.00 96.44 223 GLY A C 1
ATOM 1706 O O . GLY A 1 223 ? 6.370 -10.947 -19.201 1.00 96.44 223 GLY A O 1
ATOM 1707 N N . ARG A 1 224 ? 4.248 -11.641 -18.961 1.00 97.88 224 ARG A N 1
ATOM 1708 C CA . ARG A 1 224 ? 3.622 -10.322 -19.034 1.00 97.88 224 ARG A CA 1
ATOM 1709 C C . ARG A 1 224 ? 2.802 -10.046 -17.790 1.00 97.88 224 ARG A C 1
ATOM 1711 O O . ARG A 1 224 ? 2.179 -10.960 -17.257 1.00 97.88 224 ARG A O 1
ATOM 1718 N N . LEU A 1 225 ? 2.801 -8.783 -17.393 1.00 98.19 225 LEU A N 1
ATOM 1719 C CA . LEU A 1 225 ? 2.065 -8.267 -16.253 1.00 98.19 225 LEU A CA 1
ATOM 1720 C C . LEU A 1 225 ? 0.967 -7.334 -16.759 1.00 98.19 225 LEU A C 1
ATOM 1722 O O . LEU A 1 225 ? 1.262 -6.358 -17.456 1.00 98.19 225 LEU A O 1
ATOM 1726 N N . HIS A 1 226 ? -0.275 -7.646 -16.407 1.00 98.31 226 HIS A N 1
ATOM 1727 C CA . HIS A 1 226 ? -1.357 -6.681 -16.364 1.00 98.31 226 HIS A CA 1
ATOM 1728 C C . HIS A 1 226 ? -1.271 -5.942 -15.040 1.00 98.31 226 HIS A C 1
ATOM 1730 O O . HIS A 1 226 ? -1.243 -6.576 -13.981 1.00 98.31 226 HIS A O 1
ATOM 1736 N N . TYR A 1 227 ? -1.189 -4.624 -15.105 1.00 98.12 227 TYR A N 1
ATOM 1737 C CA . TYR A 1 227 ? -0.925 -3.805 -13.936 1.00 98.12 227 TYR A CA 1
ATOM 1738 C C . TYR A 1 227 ? -1.904 -2.646 -13.851 1.00 98.12 227 TYR A C 1
ATOM 1740 O O . TYR A 1 227 ? -2.359 -2.161 -14.884 1.00 98.12 227 TYR A O 1
ATOM 1748 N N . ARG A 1 228 ? -2.106 -2.140 -12.633 1.00 96.62 228 ARG A N 1
ATOM 1749 C CA . ARG A 1 228 ? -2.628 -0.791 -12.383 1.00 96.62 228 ARG A CA 1
ATOM 1750 C C . ARG A 1 228 ? -1.576 0.043 -11.655 1.00 96.62 228 ARG A C 1
ATOM 1752 O O . ARG A 1 228 ? -0.968 -0.434 -10.695 1.00 96.62 228 ARG A O 1
AT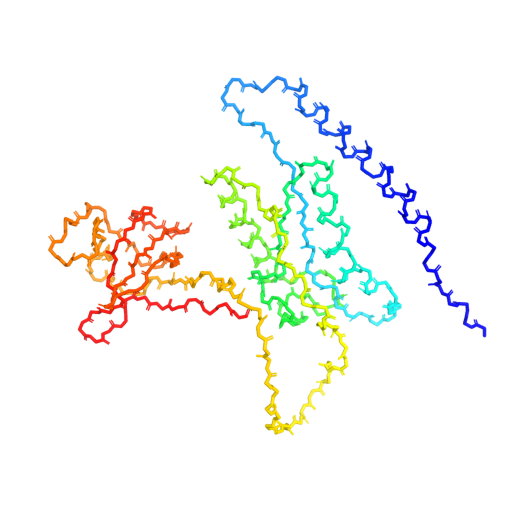OM 1759 N N . ARG A 1 229 ? -1.307 1.254 -12.137 1.00 97.00 229 ARG A N 1
ATOM 1760 C CA . ARG A 1 229 ? -0.324 2.176 -11.563 1.00 97.00 229 ARG A CA 1
ATOM 1761 C C . ARG A 1 229 ? -0.818 2.658 -10.207 1.00 97.00 229 ARG A C 1
ATOM 1763 O O . ARG A 1 229 ? -1.975 3.037 -10.068 1.00 97.00 229 ARG A O 1
ATOM 1770 N N . LEU A 1 230 ? 0.071 2.636 -9.221 1.00 87.00 230 LEU A N 1
ATOM 1771 C CA . LEU A 1 230 ? -0.159 3.226 -7.906 1.00 87.00 230 LEU A CA 1
ATOM 1772 C C . LEU A 1 230 ? 0.498 4.604 -7.818 1.00 87.00 230 LEU A C 1
ATOM 1774 O O . LEU A 1 230 ? -0.133 5.556 -7.381 1.00 87.00 230 LEU A O 1
ATOM 1778 N N . CYS A 1 231 ? 1.745 4.728 -8.281 1.00 86.88 231 CYS A N 1
ATOM 1779 C CA . CYS A 1 231 ? 2.478 5.995 -8.304 1.00 86.88 231 CYS A CA 1
ATOM 1780 C C . CYS A 1 231 ? 3.495 6.046 -9.463 1.00 86.88 231 CYS A C 1
ATOM 1782 O O . CYS A 1 231 ? 3.713 5.056 -10.166 1.00 86.88 231 CYS A O 1
ATOM 1784 N N . GLY A 1 232 ? 4.109 7.213 -9.683 1.00 93.19 232 GLY A N 1
ATOM 1785 C CA . GLY A 1 232 ? 5.027 7.473 -10.803 1.00 93.19 232 GLY A CA 1
ATOM 1786 C C . GLY A 1 232 ? 4.312 7.977 -12.060 1.00 93.19 232 GLY A C 1
ATOM 1787 O O . GLY A 1 232 ? 3.151 8.361 -11.989 1.00 93.19 232 GLY A O 1
ATOM 1788 N N . GLU A 1 233 ? 4.980 7.979 -13.211 1.00 96.38 233 GLU A N 1
ATOM 1789 C CA . GLU A 1 233 ? 4.440 8.520 -14.470 1.00 96.38 233 GLU A CA 1
ATOM 1790 C C . GLU A 1 233 ? 4.114 7.424 -15.498 1.00 96.38 233 GLU A C 1
ATOM 1792 O O . GLU A 1 233 ? 4.794 6.395 -15.573 1.00 96.38 233 GLU A O 1
ATOM 1797 N N . GLY A 1 234 ? 3.082 7.669 -16.310 1.00 98.00 234 GLY A N 1
ATOM 1798 C CA . GLY A 1 234 ? 2.633 6.801 -17.401 1.00 98.00 234 GLY A CA 1
ATOM 1799 C C . GLY A 1 234 ? 1.178 6.330 -17.266 1.00 98.00 234 GLY A C 1
ATOM 1800 O O . GLY A 1 234 ? 0.470 6.744 -16.337 1.00 98.00 234 GLY A O 1
ATOM 1801 N N . PRO A 1 235 ? 0.736 5.423 -18.159 1.00 98.25 235 PRO A N 1
ATOM 1802 C CA . PRO A 1 235 ? -0.645 4.953 -18.201 1.00 98.25 235 PRO A CA 1
ATOM 1803 C C . PRO A 1 235 ? -1.111 4.349 -16.877 1.00 98.25 235 PRO A C 1
ATOM 1805 O O . PRO A 1 235 ? -0.367 3.600 -16.234 1.00 98.25 235 PRO A O 1
ATOM 1808 N N . GLU A 1 236 ? -2.360 4.641 -16.504 1.00 95.31 236 GLU A N 1
ATOM 1809 C CA . GLU A 1 236 ? -2.992 4.133 -15.279 1.00 95.31 236 GLU A CA 1
ATOM 1810 C C . GLU A 1 236 ? -3.098 2.604 -15.271 1.00 95.31 236 GLU A C 1
ATOM 1812 O O . GLU A 1 236 ? -2.899 1.983 -14.234 1.00 95.31 236 GLU A O 1
ATOM 1817 N N . GLU A 1 237 ? -3.335 1.978 -16.422 1.00 98.25 237 GLU A N 1
ATOM 1818 C CA . GLU A 1 237 ? -3.468 0.528 -16.547 1.00 98.25 237 GLU A CA 1
ATOM 1819 C C . GLU A 1 237 ? -2.887 0.048 -17.881 1.00 98.25 237 GLU A C 1
ATOM 1821 O O . GLU A 1 237 ? -2.883 0.769 -18.885 1.00 98.25 237 GLU A O 1
ATOM 1826 N N . GLY A 1 238 ? -2.404 -1.193 -17.907 1.00 98.44 238 GLY A N 1
ATOM 1827 C CA . GLY A 1 238 ? -2.101 -1.874 -19.157 1.00 98.44 238 GLY A CA 1
ATOM 1828 C C . GLY A 1 238 ? -1.178 -3.073 -19.008 1.00 98.44 238 GLY A C 1
ATOM 1829 O O . GLY A 1 238 ? -0.965 -3.610 -17.924 1.00 98.44 238 GLY A O 1
ATOM 1830 N N . TRP A 1 239 ? -0.643 -3.532 -20.141 1.00 98.69 239 TRP A N 1
ATOM 1831 C CA . TRP A 1 239 ? 0.169 -4.745 -20.214 1.00 98.69 239 TRP A CA 1
ATOM 1832 C C . TRP A 1 239 ? 1.634 -4.457 -20.535 1.00 98.69 239 TRP A C 1
ATOM 1834 O O . TRP A 1 239 ? 1.943 -4.004 -21.642 1.00 98.69 239 TRP A O 1
ATOM 1844 N N . VAL A 1 240 ? 2.544 -4.868 -19.652 1.00 98.56 240 VAL A N 1
ATOM 1845 C CA . VAL A 1 240 ? 4.008 -4.784 -19.839 1.00 98.56 240 VAL A CA 1
ATOM 1846 C C . VAL A 1 240 ? 4.661 -6.167 -19.840 1.00 98.56 240 VAL A C 1
ATOM 1848 O O . VAL A 1 240 ? 4.037 -7.169 -19.488 1.00 98.56 240 VAL A O 1
ATOM 1851 N N . SER A 1 241 ? 5.908 -6.249 -20.298 1.00 98.19 241 SER A N 1
ATOM 1852 C CA . SER A 1 241 ? 6.731 -7.460 -20.177 1.00 98.19 241 SER A CA 1
ATOM 1853 C C . SER A 1 241 ? 7.496 -7.437 -18.855 1.00 98.19 241 SER A C 1
ATOM 1855 O O . SER A 1 241 ? 8.032 -6.397 -18.489 1.00 98.19 241 SER A O 1
ATOM 1857 N N . LEU A 1 242 ? 7.598 -8.578 -18.171 1.00 98.12 242 LEU A N 1
ATOM 1858 C CA . LEU A 1 242 ? 8.362 -8.712 -16.921 1.00 98.12 242 LEU A CA 1
ATOM 1859 C C . LEU A 1 242 ? 9.882 -8.660 -17.146 1.00 98.12 242 LEU A C 1
ATOM 1861 O O . LEU A 1 242 ? 10.630 -8.255 -16.261 1.00 98.12 242 LEU A O 1
ATOM 1865 N N . SER A 1 243 ? 10.343 -9.041 -18.339 1.00 97.50 243 SER A N 1
ATOM 1866 C CA . SER A 1 243 ? 11.759 -9.057 -18.722 1.00 97.50 243 SER A CA 1
ATOM 1867 C C . SER A 1 243 ? 11.945 -8.776 -20.213 1.00 97.50 243 SER A C 1
ATOM 1869 O O . SER A 1 243 ? 11.067 -9.102 -21.017 1.00 97.50 243 SER A O 1
ATOM 1871 N N . ALA A 1 244 ? 13.111 -8.259 -20.597 1.00 96.12 244 ALA A N 1
ATOM 1872 C CA . ALA A 1 244 ? 13.549 -8.129 -21.985 1.00 96.12 244 ALA A CA 1
ATOM 1873 C C . ALA A 1 244 ? 15.006 -8.583 -22.119 1.00 96.12 244 ALA A C 1
ATOM 1875 O O . ALA A 1 244 ? 15.854 -8.182 -21.328 1.00 96.12 244 ALA A O 1
ATOM 1876 N N . ASN A 1 245 ? 15.295 -9.428 -23.115 1.00 95.06 245 ASN A N 1
ATOM 1877 C CA . ASN A 1 245 ? 16.635 -9.977 -23.372 1.00 95.06 245 ASN A CA 1
ATOM 1878 C C . ASN A 1 245 ? 17.295 -10.622 -22.136 1.00 95.06 245 ASN A C 1
ATOM 1880 O O . ASN A 1 245 ? 18.498 -10.508 -21.935 1.00 95.06 245 ASN A O 1
ATOM 1884 N N . GLY A 1 246 ? 16.499 -11.280 -21.287 1.00 94.06 246 GLY A N 1
ATOM 1885 C CA . GLY A 1 246 ? 16.974 -11.903 -20.047 1.00 94.06 246 GLY A CA 1
ATOM 1886 C C . GLY A 1 246 ? 17.142 -10.943 -18.864 1.00 94.06 246 GLY A C 1
ATOM 1887 O O . GLY A 1 246 ? 17.277 -11.411 -17.738 1.00 94.06 246 GLY A O 1
ATOM 1888 N N . SER A 1 247 ? 17.058 -9.629 -19.081 1.00 96.94 247 SER A N 1
ATOM 1889 C CA . SER A 1 247 ? 17.100 -8.629 -18.011 1.00 96.94 247 SER A CA 1
ATOM 1890 C C . SER A 1 247 ? 15.701 -8.371 -17.441 1.00 96.94 247 SER A C 1
ATOM 1892 O O . SER A 1 247 ? 14.757 -8.178 -18.219 1.00 96.94 247 SER A O 1
ATOM 1894 N N . PRO A 1 248 ? 15.527 -8.340 -16.107 1.00 97.69 248 PRO A N 1
ATOM 1895 C CA . PRO A 1 248 ? 14.249 -7.997 -15.492 1.00 97.69 248 PRO A CA 1
ATOM 1896 C C . PRO A 1 248 ? 13.903 -6.525 -15.753 1.00 97.69 248 PRO A C 1
ATOM 1898 O O . PRO A 1 248 ? 14.753 -5.643 -15.652 1.00 97.69 248 PRO A O 1
ATOM 1901 N N . LEU A 1 249 ? 12.642 -6.260 -16.094 1.00 98.31 249 LEU A N 1
ATOM 1902 C CA . LEU A 1 249 ? 12.103 -4.907 -16.276 1.00 98.31 249 LEU A CA 1
ATOM 1903 C C . LEU A 1 249 ? 11.343 -4.421 -15.040 1.00 98.31 249 LEU A C 1
ATOM 1905 O O . LEU A 1 249 ? 11.238 -3.215 -14.812 1.00 98.31 249 LEU A O 1
ATOM 1909 N N . LEU A 1 250 ? 10.838 -5.363 -14.246 1.00 98.25 250 LEU A N 1
ATOM 1910 C CA . LEU A 1 250 ? 10.146 -5.126 -12.994 1.00 98.25 250 LEU A CA 1
ATOM 1911 C C . LEU A 1 250 ? 10.757 -6.004 -11.907 1.00 98.25 250 LEU A C 1
ATOM 1913 O O . LEU A 1 250 ? 11.170 -7.134 -12.176 1.00 98.25 250 LEU A O 1
ATOM 1917 N N . VAL A 1 251 ? 10.769 -5.497 -10.680 1.00 97.19 251 VAL A N 1
ATOM 1918 C CA . VAL A 1 251 ? 11.105 -6.281 -9.488 1.00 97.19 251 VAL A CA 1
ATOM 1919 C C . VAL A 1 251 ? 9.919 -6.275 -8.532 1.00 97.19 251 VAL A C 1
ATOM 1921 O O . VAL A 1 251 ? 9.288 -5.225 -8.372 1.00 97.19 251 VAL A O 1
ATOM 1924 N N . PRO A 1 252 ? 9.587 -7.418 -7.909 1.00 96.19 252 PRO A N 1
ATOM 1925 C CA . PRO A 1 252 ? 8.563 -7.441 -6.882 1.00 96.19 252 PRO A CA 1
ATOM 1926 C C . PRO A 1 252 ? 9.030 -6.568 -5.718 1.00 96.19 252 PRO A C 1
ATOM 1928 O O . PRO A 1 252 ? 10.151 -6.712 -5.223 1.00 96.19 252 PRO A O 1
ATOM 1931 N N . LEU A 1 253 ? 8.168 -5.655 -5.283 1.00 90.06 253 LEU A N 1
ATOM 1932 C CA . LEU A 1 253 ? 8.336 -5.005 -3.997 1.00 90.06 253 LEU A CA 1
ATOM 1933 C C . LEU A 1 253 ? 8.003 -6.068 -2.961 1.00 90.06 253 LEU A C 1
ATOM 1935 O O . LEU A 1 253 ? 6.879 -6.567 -2.913 1.00 90.06 253 LEU A O 1
ATOM 1939 N N . GLN A 1 254 ? 9.012 -6.489 -2.202 1.00 79.88 254 GLN A N 1
ATOM 1940 C CA . GLN A 1 254 ? 8.782 -7.407 -1.099 1.00 79.88 254 GLN A CA 1
ATOM 1941 C C . GLN A 1 254 ? 7.822 -6.726 -0.129 1.00 79.88 254 GLN A C 1
ATOM 1943 O O . GLN A 1 254 ? 8.169 -5.720 0.489 1.00 79.88 254 GLN A O 1
ATOM 1948 N N . THR A 1 255 ? 6.615 -7.274 -0.016 1.00 55.03 255 THR A N 1
ATOM 1949 C CA . THR A 1 255 ? 5.769 -7.085 1.155 1.00 55.03 255 THR A CA 1
ATOM 1950 C C . THR A 1 255 ? 6.517 -7.787 2.285 1.00 55.03 255 THR A C 1
ATOM 1952 O O . THR A 1 255 ? 6.431 -9.008 2.410 1.00 55.03 255 THR A O 1
ATOM 1955 N N . MET A 1 256 ? 7.402 -7.055 2.967 1.00 39.28 256 MET A N 1
ATOM 1956 C CA . MET A 1 256 ? 8.109 -7.581 4.137 1.00 39.28 256 MET A CA 1
ATOM 1957 C C . MET A 1 256 ? 7.114 -7.852 5.257 1.00 39.28 256 MET A C 1
ATOM 1959 O O . MET A 1 256 ? 6.208 -7.013 5.445 1.00 39.28 256 MET A O 1
#

Sequence (256 aa):
DAREDTWDARLFIKDLSAIISAFRRVREVHDDEVPEVGRPAARIFLLIPPPLYKYKGNALSSQRVLHDTLPQQILPFMAKECGLGLVDLLTPLGGPQLTKRWLMDRIDAVHPNEGGSEAIAAATCRALETCACTGELPWQHPPPLSSGACLGEEYRDEGTRIASGRATMVGLAGRECAQLWRIVGGVEAGGLVVRKGRRLASEALEERLQVGAEVVELEVTRGRLHYRRLCGEGPEEGWVSLSANGSPLLVPLQTM

Radius of gyration: 22.89 Å; chains: 1; bounding box: 46×54×79 Å

Organism: NCBI:txid327968